Protein 3ERV (pdb70)

Sequence (200 aa):
DEKVILSNVPFIQQLPELDRGCEVTSLAMMLQYAGITVDKMKLANEIKKVDFMNDGVRGNPNEGFVGNIYTFSESGYGVYHGPLFQLAKKYLPNKAVDLTGKSIEELYKSVKAGQPVVIITNATFAPLDEDEFTTWETNNGDVSITYNEHCVVLIGYDQESVYIRDPLKDSLDVKVPREKFEQAWVQMGSQAISYVKRSK

InterPro domains:
  IPR016997 Uncharacterised conserved protein UCP032442 [PIRSF032442] (3-243)
  IPR039563 Peptidase C39 single domain protein [cd02549] (64-244)
  IPR039564 Peptidase C39-like [PF13529] (56-241)

Solvent-accessible surface area: 9242 Å² total; per-residue (Å²): 147,65,121,27,65,23,70,128,3,41,65,34,37,4,81,113,84,0,29,34,0,9,2,1,0,0,0,0,0,0,0,56,75,29,63,43,141,12,72,21,78,96,0,0,103,58,4,125,82,26,91,52,99,93,138,68,59,78,9,9,0,73,78,0,0,0,17,42,2,91,44,134,94,98,62,17,18,0,0,11,47,26,9,1,37,115,10,0,67,118,31,11,73,89,72,9,40,46,24,39,61,104,56,16,102,64,0,12,126,18,0,129,58,16,13,0,0,2,0,3,0,0,53,78,13,26,53,19,94,138,123,76,38,53,85,7,135,14,89,91,40,101,12,66,0,0,166,41,21,6,0,0,0,0,2,0,21,26,130,76,7,0,26,1,6,2,1,87,89,126,42,108,129,18,125,15,91,60,117,88,1,32,73,0,1,89,65,12,42,16,7,1,2,0,16,60,135,74,72,125

Structure (mmCIF, N/CA/C/O backbone):
data_3ERV
#
_entry.id   3ERV
#
_cell.length_a   117.167
_cell.length_b   117.167
_cell.length_c   36.575
_cell.angle_alpha   90.000
_cell.angle_beta   90.000
_cell.angle_gamma   120.000
#
_symmetry.space_group_name_H-M   'P 61'
#
loop_
_entity.id
_entity.type
_entity.pdbx_description
1 polymer 'putative C39-like peptidase'
2 non-polymer 1,2-ETHANEDIOL
3 water water
#
loop_
_atom_site.group_PDB
_atom_site.id
_atom_site.type_symbol
_atom_site.label_atom_id
_atom_site.label_alt_id
_atom_site.label_comp_id
_atom_site.label_asym_id
_atom_site.label_entity_id
_atom_site.label_seq_id
_atom_site.pdbx_PDB_ins_code
_atom_site.Cartn_x
_atom_site.Cartn_y
_atom_site.Cartn_z
_atom_site.occupancy
_atom_site.B_iso_or_equiv
_atom_site.auth_seq_id
_atom_site.auth_comp_id
_atom_site.auth_asym_id
_atom_site.auth_atom_id
_atom_site.pdbx_PDB_model_num
ATOM 1 N N . ASP A 1 29 ? 61.731 68.249 -17.129 1.00 87.05 51 ASP A N 1
ATOM 2 C CA . ASP A 1 29 ? 61.302 68.175 -15.681 1.00 86.79 51 ASP A CA 1
ATOM 3 C C . ASP A 1 29 ? 61.691 66.846 -15.010 1.00 85.81 51 ASP A C 1
ATOM 4 O O . ASP A 1 29 ? 61.679 65.793 -15.658 1.00 86.51 51 ASP A O 1
ATOM 9 N N . GLU A 1 30 ? 62.002 66.900 -13.711 1.00 84.19 52 GLU A N 1
ATOM 10 C CA . GLU A 1 30 ? 62.556 65.750 -12.967 1.00 82.36 52 GLU A CA 1
ATOM 11 C C . GLU A 1 30 ? 61.614 64.528 -12.820 1.00 81.02 52 GLU A C 1
ATOM 12 O O . GLU A 1 30 ? 60.610 64.566 -12.080 1.00 81.06 52 GLU A O 1
ATOM 14 N N . LYS A 1 31 ? 61.940 63.459 -13.549 1.00 78.22 53 LYS A N 1
ATOM 15 C CA . LYS A 1 31 ? 61.273 62.179 -13.357 1.00 75.65 53 LYS A CA 1
ATOM 16 C C . LYS A 1 31 ? 62.089 61.233 -12.464 1.00 73.54 53 LYS A C 1
ATOM 17 O O . LYS A 1 31 ? 63.202 60.849 -12.819 1.00 73.37 53 LYS A O 1
ATOM 23 N N . VAL A 1 32 ? 61.521 60.843 -11.330 1.00 70.21 54 VAL A N 1
ATOM 24 C CA . VAL A 1 32 ? 62.197 59.905 -10.460 1.00 67.70 54 VAL A CA 1
ATOM 25 C C . VAL A 1 32 ? 61.407 58.605 -10.305 1.00 65.66 54 VAL A C 1
ATOM 26 O O . VAL A 1 32 ? 60.194 58.639 -10.078 1.00 64.34 54 VAL A O 1
ATOM 30 N N . ILE A 1 33 ? 62.097 57.468 -10.453 1.00 62.72 55 ILE A N 1
ATOM 31 C CA . ILE A 1 33 ? 61.476 56.182 -10.161 1.00 60.40 55 ILE A CA 1
ATOM 32 C C . ILE A 1 33 ? 62.443 55.127 -9.599 1.00 58.26 55 ILE A C 1
ATOM 33 O O . ILE A 1 33 ? 63.531 54.915 -10.137 1.00 56.91 55 ILE A O 1
ATOM 38 N N . LEU A 1 34 ? 62.012 54.478 -8.513 1.00 55.33 56 LEU A N 1
ATOM 39 C CA . LEU A 1 34 ? 62.777 53.436 -7.851 1.00 52.95 56 LEU A CA 1
ATOM 40 C C . LEU A 1 34 ? 62.222 52.131 -8.393 1.00 52.75 56 LEU A C 1
ATOM 41 O O . LEU A 1 34 ? 61.452 51.406 -7.723 1.00 51.33 56 LEU A O 1
ATOM 46 N N . SER A 1 35 ? 62.627 51.825 -9.623 1.00 51.53 57 SER A N 1
ATOM 47 C CA . SER A 1 35 ? 61.972 50.788 -10.382 1.00 50.28 57 SER A CA 1
ATOM 48 C C . SER A 1 35 ? 62.389 49.391 -9.915 1.00 48.46 57 SER A C 1
ATOM 49 O O . SER A 1 35 ? 61.796 48.405 -10.325 1.00 47.89 57 SER A O 1
ATOM 52 N N . ASN A 1 36 ? 63.365 49.293 -9.011 1.00 46.70 58 ASN A N 1
ATOM 53 C CA . ASN A 1 36 ? 63.751 47.959 -8.502 1.00 45.60 58 ASN A CA 1
ATOM 54 C C . ASN A 1 36 ? 63.253 47.598 -7.115 1.00 44.61 58 ASN A C 1
ATOM 55 O O . ASN A 1 36 ? 63.687 46.583 -6.498 1.00 43.92 58 ASN A O 1
ATOM 60 N N . VAL A 1 37 ? 62.329 48.418 -6.634 1.00 43.69 59 VAL A N 1
ATOM 61 C CA . VAL A 1 37 ? 61.546 48.072 -5.452 1.00 43.50 59 VAL A CA 1
ATOM 62 C C . VAL A 1 37 ? 60.857 46.748 -5.819 1.00 43.62 59 VAL A C 1
ATOM 63 O O . VAL A 1 37 ? 60.205 46.651 -6.858 1.00 43.20 59 VAL A O 1
ATOM 67 N N . PRO A 1 38 ? 61.006 45.722 -4.962 1.00 43.66 60 PRO A N 1
ATOM 68 C CA . PRO A 1 38 ? 60.420 44.396 -5.261 1.00 43.30 60 PRO A CA 1
ATOM 69 C C . PRO A 1 38 ? 58.889 44.456 -5.421 1.00 44.25 60 PRO A C 1
ATOM 70 O O . PRO A 1 38 ? 58.245 45.311 -4.865 1.00 43.92 60 PRO A O 1
ATOM 74 N N . PHE A 1 39 ? 58.315 43.547 -6.205 1.00 44.77 61 PHE A N 1
ATOM 75 C CA . PHE A 1 39 ? 56.892 43.573 -6.463 1.00 44.81 61 PHE A CA 1
ATOM 76 C C . PHE A 1 39 ? 56.295 42.345 -5.795 1.00 44.73 61 PHE A C 1
ATOM 77 O O . PHE A 1 39 ? 56.729 41.224 -6.051 1.00 44.89 61 PHE A O 1
ATOM 85 N N . ILE A 1 40 ? 55.300 42.577 -4.933 1.00 45.29 62 ILE A N 1
ATOM 86 C CA . ILE A 1 40 ? 54.499 41.516 -4.284 1.00 45.46 62 ILE A CA 1
ATOM 87 C C . ILE A 1 40 ? 52.979 41.801 -4.406 1.00 46.20 62 ILE A C 1
ATOM 88 O O . ILE A 1 40 ? 52.531 42.961 -4.384 1.00 44.94 62 ILE A O 1
ATOM 93 N N . GLN A 1 41 ? 52.197 40.729 -4.533 1.00 46.45 63 GLN A N 1
ATOM 94 C CA . GLN A 1 41 ? 50.752 40.809 -4.590 1.00 46.53 63 GLN A CA 1
ATOM 95 C C . GLN A 1 41 ? 50.215 40.283 -3.259 1.00 45.98 63 GLN A C 1
ATOM 96 O O . GLN A 1 41 ? 50.758 39.307 -2.762 1.00 44.42 63 GLN A O 1
ATOM 102 N N . GLN A 1 42 ? 49.159 40.904 -2.699 1.00 44.42 64 GLN A N 1
ATOM 103 C CA . GLN A 1 42 ? 48.567 40.378 -1.462 1.00 45.00 64 GLN A CA 1
ATOM 104 C C . GLN A 1 42 ? 47.837 39.035 -1.678 1.00 45.70 64 GLN A C 1
ATOM 105 O O . GLN A 1 42 ? 47.907 38.145 -0.816 1.00 45.63 64 GLN A O 1
ATOM 111 N N . LEU A 1 43 ? 47.150 38.894 -2.821 1.00 45.50 65 LEU A N 1
ATOM 112 C CA . LEU A 1 43 ? 46.392 37.667 -3.113 1.00 46.65 65 LEU A CA 1
ATOM 113 C C . LEU A 1 43 ? 47.321 36.663 -3.694 1.00 45.88 65 LEU A C 1
ATOM 114 O O . LEU A 1 43 ? 48.317 37.037 -4.288 1.00 47.50 65 LEU A O 1
ATOM 119 N N . PRO A 1 44 ? 47.004 35.371 -3.539 1.00 47.18 66 PRO A N 1
ATOM 120 C CA . PRO A 1 44 ? 45.736 34.907 -2.951 1.00 46.13 66 PRO A CA 1
ATOM 121 C C . PRO A 1 44 ? 45.691 34.801 -1.400 1.00 45.90 66 PRO A C 1
ATOM 122 O O . PRO A 1 44 ? 44.604 34.735 -0.836 1.00 45.68 66 PRO A O 1
ATOM 126 N N . GLU A 1 45 ? 46.846 34.753 -0.731 1.00 45.49 67 GLU A N 1
ATOM 127 C CA . GLU A 1 45 ? 46.917 34.499 0.723 1.00 45.09 67 GLU A CA 1
ATOM 128 C C . GLU A 1 45 ? 46.256 35.524 1.673 1.00 42.75 67 GLU A C 1
ATOM 129 O O . GLU A 1 45 ? 45.741 35.160 2.715 1.00 43.43 67 GLU A O 1
ATOM 135 N N . LEU A 1 46 ? 46.247 36.791 1.305 1.00 42.15 68 LEU A N 1
ATOM 136 C CA . LEU A 1 46 ? 45.831 37.859 2.234 1.00 40.51 68 LEU A CA 1
ATOM 137 C C . LEU A 1 46 ? 44.756 38.707 1.610 1.00 41.09 68 LEU A C 1
ATOM 138 O O . LEU A 1 46 ? 45.087 39.667 0.917 1.00 40.27 68 LEU A O 1
ATOM 143 N N . ASP A 1 47 ? 43.488 38.362 1.849 1.00 40.93 69 ASP A N 1
ATOM 144 C CA . ASP A 1 47 ? 42.370 39.128 1.253 1.00 42.60 69 ASP A CA 1
ATOM 145 C C . ASP A 1 47 ? 42.452 40.573 1.685 1.00 42.75 69 ASP A C 1
ATOM 146 O O . ASP A 1 47 ? 42.182 41.481 0.879 1.00 42.86 69 ASP A O 1
ATOM 151 N N . ARG A 1 48 ? 42.884 40.798 2.935 1.00 41.55 70 ARG A N 1
ATOM 152 C CA . ARG A 1 48 ? 43.044 42.163 3.388 1.00 40.13 70 ARG A CA 1
ATOM 153 C C . ARG A 1 48 ? 44.492 42.503 3.714 1.00 40.55 70 ARG A C 1
ATOM 154 O O . ARG A 1 48 ? 44.772 43.137 4.737 1.00 39.44 70 ARG A O 1
ATOM 162 N N . GLY A 1 49 ? 45.408 42.097 2.847 1.00 40.37 71 GLY A N 1
ATOM 163 C CA . GLY A 1 49 ? 46.812 42.324 3.122 1.00 41.13 71 GLY A CA 1
ATOM 164 C C . GLY A 1 49 ? 47.523 43.495 2.454 1.00 41.79 71 GLY A C 1
ATOM 165 O O . GLY A 1 49 ? 48.742 43.476 2.377 1.00 42.40 71 GLY A O 1
ATOM 166 N N . CYS A 1 50 ? 46.806 44.512 1.977 1.00 41.15 72 CYS A N 1
ATOM 167 C CA . CYS A 1 50 ? 47.468 45.623 1.262 1.00 41.65 72 CYS A CA 1
ATOM 168 C C . CYS A 1 50 ? 48.504 46.370 2.133 1.00 41.04 72 CYS A C 1
ATOM 169 O O . CYS A 1 50 ? 49.586 46.666 1.672 1.00 39.17 72 CYS A O 1
ATOM 172 N N . GLU A 1 51 ? 48.173 46.697 3.383 1.00 40.08 73 GLU A N 1
ATOM 173 C CA . GLU A 1 51 ? 49.195 47.348 4.235 1.00 39.54 73 GLU A CA 1
ATOM 174 C C . GLU A 1 51 ? 50.443 46.512 4.545 1.00 40.00 73 GLU A C 1
ATOM 175 O O . GLU A 1 51 ? 51.604 46.997 4.422 1.00 39.38 73 GLU A O 1
ATOM 181 N N . VAL A 1 52 ? 50.242 45.269 4.966 1.00 40.05 74 VAL A N 1
ATOM 182 C CA . VAL A 1 52 ? 51.411 44.452 5.293 1.00 40.99 74 VAL A CA 1
ATOM 183 C C . VAL A 1 52 ? 52.201 44.072 4.026 1.00 41.52 74 VAL A C 1
ATOM 184 O O . VAL A 1 52 ? 53.418 43.842 4.083 1.00 41.28 74 VAL A O 1
ATOM 188 N N . THR A 1 53 ? 51.509 43.969 2.899 1.00 41.24 75 THR A N 1
ATOM 189 C CA . THR A 1 53 ? 52.187 43.598 1.650 1.00 40.70 75 THR A CA 1
ATOM 190 C C . THR A 1 53 ? 53.052 44.749 1.125 1.00 41.09 75 THR A C 1
ATOM 191 O O . THR A 1 53 ? 54.173 44.494 0.667 1.00 42.09 75 THR A O 1
ATOM 195 N N . SER A 1 54 ? 52.532 46.000 1.179 1.00 41.23 76 SER A N 1
ATOM 196 C CA . SER A 1 54 ? 53.312 47.217 0.868 1.00 41.27 76 SER A CA 1
ATOM 197 C C . SER A 1 54 ? 54.514 47.398 1.819 1.00 40.38 76 SER A C 1
ATOM 198 O O . SER A 1 54 ? 55.640 47.763 1.413 1.00 40.18 76 SER A O 1
ATOM 201 N N . LEU A 1 55 ? 54.246 47.160 3.094 1.00 38.67 77 LEU A N 1
ATOM 202 C CA . LEU A 1 55 ? 55.281 47.172 4.070 1.00 39.15 77 LEU A CA 1
ATOM 203 C C . LEU A 1 55 ? 56.345 46.114 3.743 1.00 38.89 77 LEU A C 1
ATOM 204 O O . LEU A 1 55 ? 57.518 46.417 3.840 1.00 40.52 77 LEU A O 1
ATOM 209 N N . ALA A 1 56 ? 55.942 44.907 3.336 1.00 37.97 78 ALA A N 1
ATOM 210 C CA . ALA A 1 56 ? 56.908 43.889 2.952 1.00 38.27 78 ALA A CA 1
ATOM 211 C C . ALA A 1 56 ? 57.860 44.315 1.807 1.00 39.50 78 ALA A C 1
ATOM 212 O O . ALA A 1 56 ? 59.092 44.227 1.925 1.00 39.56 78 ALA A O 1
ATOM 214 N N . MET A 1 57 ? 57.295 44.868 0.749 1.00 40.19 79 MET A N 1
ATOM 215 C CA . MET A 1 57 ? 58.085 45.439 -0.360 1.00 41.12 79 MET A CA 1
ATOM 216 C C . MET A 1 57 ? 59.089 46.498 0.124 1.00 41.43 79 MET A C 1
ATOM 217 O O . MET A 1 57 ? 60.261 46.510 -0.314 1.00 42.09 79 MET A O 1
ATOM 222 N N . MET A 1 58 ? 58.639 47.397 1.000 1.00 41.78 80 MET A N 1
ATOM 223 C CA . MET A 1 58 ? 59.499 48.454 1.552 1.00 41.19 80 MET A CA 1
ATOM 224 C C . MET A 1 58 ? 60.637 47.861 2.352 1.00 41.74 80 MET A C 1
ATOM 225 O O . MET A 1 58 ? 61.822 48.219 2.140 1.00 43.11 80 MET A O 1
ATOM 230 N N . LEU A 1 59 ? 60.289 46.959 3.279 1.00 41.40 81 LEU A N 1
ATOM 231 C CA . LEU A 1 59 ? 61.303 46.283 4.122 1.00 40.39 81 LEU A CA 1
ATOM 232 C C . LEU A 1 59 ? 62.352 45.482 3.314 1.00 40.45 81 LEU A C 1
ATOM 233 O O . LEU A 1 59 ? 63.553 45.565 3.600 1.00 40.83 81 LEU A O 1
ATOM 238 N N . GLN A 1 60 ? 61.895 44.679 2.349 1.00 40.07 82 GLN A N 1
ATOM 239 C CA . GLN A 1 60 ? 62.788 43.998 1.400 1.00 41.82 82 GLN A CA 1
ATOM 240 C C . GLN A 1 60 ? 63.766 44.940 0.707 1.00 42.61 82 GLN A C 1
ATOM 241 O O . GLN A 1 60 ? 64.981 44.674 0.681 1.00 44.09 82 GLN A O 1
ATOM 247 N N . TYR A 1 61 ? 63.253 46.022 0.118 1.00 42.52 83 TYR A N 1
ATOM 248 C CA . TYR A 1 61 ? 64.138 46.994 -0.544 1.00 43.03 83 TYR A CA 1
ATOM 249 C C . TYR A 1 61 ? 65.126 47.615 0.443 1.00 43.62 83 TYR A C 1
ATOM 250 O O . TYR A 1 61 ? 66.249 47.919 0.086 1.00 44.05 83 TYR A O 1
ATOM 259 N N . ALA A 1 62 ? 64.692 47.815 1.676 1.00 44.23 84 ALA A N 1
ATOM 260 C CA . ALA A 1 62 ? 65.599 48.304 2.717 1.00 44.09 84 ALA A CA 1
ATOM 261 C C . ALA A 1 62 ? 66.648 47.257 3.158 1.00 45.18 84 ALA A C 1
ATOM 262 O O . ALA A 1 62 ? 67.518 47.575 3.956 1.00 45.98 84 ALA A O 1
ATOM 264 N N . GLY A 1 63 ? 66.573 46.016 2.654 1.00 44.31 85 GLY A N 1
ATOM 265 C CA . GLY A 1 63 ? 67.567 45.033 3.013 1.00 43.50 85 GLY A CA 1
ATOM 266 C C . GLY A 1 63 ? 67.114 43.958 3.997 1.00 43.96 85 GLY A C 1
ATOM 267 O O . GLY A 1 63 ? 67.903 43.101 4.389 1.00 42.34 85 GLY A O 1
ATOM 268 N N . ILE A 1 64 ? 65.839 43.976 4.396 1.00 44.07 86 ILE A N 1
ATOM 269 C CA . ILE A 1 64 ? 65.358 42.997 5.380 1.00 43.50 86 ILE A CA 1
ATOM 270 C C . ILE A 1 64 ? 64.802 41.753 4.674 1.00 43.93 86 ILE A C 1
ATOM 271 O O . ILE A 1 64 ? 64.024 41.890 3.710 1.00 43.45 86 ILE A O 1
ATO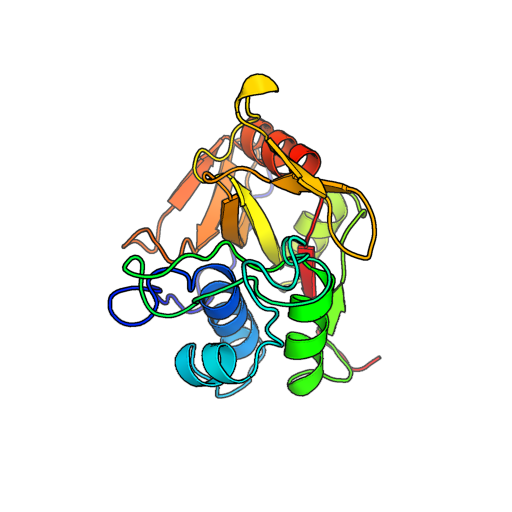M 276 N N . THR A 1 65 ? 65.180 40.560 5.144 1.00 42.78 87 THR A N 1
ATOM 277 C CA . THR A 1 65 ? 64.525 39.335 4.692 1.00 43.59 87 THR A CA 1
ATOM 278 C C . THR A 1 65 ? 63.172 39.200 5.431 1.00 44.27 87 THR A C 1
ATOM 279 O O . THR A 1 65 ? 63.128 39.005 6.638 1.00 44.32 87 THR A O 1
ATOM 283 N N . VAL A 1 66 ? 62.069 39.315 4.720 1.00 44.89 88 VAL A N 1
ATOM 284 C CA . VAL A 1 66 ? 60.786 39.184 5.379 1.00 45.44 88 VAL A CA 1
ATOM 285 C C . VAL A 1 66 ? 59.723 38.963 4.304 1.00 46.34 88 VAL A C 1
ATOM 286 O O . VAL A 1 66 ? 59.928 39.334 3.152 1.00 46.85 88 VAL A O 1
ATOM 290 N N . ASP A 1 67 ? 58.638 38.294 4.639 1.00 46.54 89 ASP A N 1
ATOM 291 C CA . ASP A 1 67 ? 57.570 38.158 3.665 1.00 48.22 89 ASP A CA 1
ATOM 292 C C . ASP A 1 67 ? 56.255 38.656 4.263 1.00 47.41 89 ASP A C 1
ATOM 293 O O . ASP A 1 67 ? 56.153 38.859 5.473 1.00 47.11 89 ASP A O 1
ATOM 298 N N . LYS A 1 68 ? 55.264 38.845 3.400 1.00 46.98 90 LYS A N 1
ATOM 299 C CA . LYS A 1 68 ? 53.972 39.350 3.794 1.00 45.99 90 LYS A CA 1
ATOM 300 C C . LYS A 1 68 ? 53.240 38.483 4.841 1.00 44.68 90 LYS A C 1
ATOM 301 O O . LYS A 1 68 ? 52.453 39.023 5.609 1.00 45.28 90 LYS A O 1
ATOM 307 N N . MET A 1 69 ? 53.464 37.163 4.854 1.00 43.20 91 MET A N 1
ATOM 308 C CA . MET A 1 69 ? 52.790 36.281 5.809 1.00 41.95 91 MET A CA 1
ATOM 309 C C . MET A 1 69 ? 53.309 36.488 7.234 1.00 41.94 91 MET A C 1
ATOM 310 O O . MET A 1 69 ? 52.556 36.435 8.223 1.00 41.33 91 MET A O 1
ATOM 315 N N . LYS A 1 70 ? 54.610 36.704 7.366 1.00 40.73 92 LYS A N 1
ATOM 316 C CA . LYS A 1 70 ? 55.154 36.965 8.696 1.00 41.32 92 LYS A CA 1
ATOM 317 C C . LYS A 1 70 ? 54.624 38.305 9.209 1.00 39.44 92 LYS A C 1
ATOM 318 O O . LYS A 1 70 ? 54.249 38.451 10.360 1.00 38.43 92 LYS A O 1
ATOM 324 N N . LEU A 1 71 ? 54.563 39.294 8.330 1.00 39.42 93 LEU A N 1
ATOM 325 C CA . LEU A 1 71 ? 54.091 40.614 8.731 1.00 39.69 93 LEU A CA 1
ATOM 326 C C . LEU A 1 71 ? 52.594 40.575 9.080 1.00 39.77 93 LEU A C 1
ATOM 327 O O . LEU A 1 71 ? 52.121 41.303 10.001 1.00 38.17 93 LEU A O 1
ATOM 332 N N . ALA A 1 72 ? 51.861 39.751 8.326 1.00 38.81 94 ALA A N 1
ATOM 333 C CA . ALA A 1 72 ? 50.435 39.580 8.586 1.00 38.30 94 ALA A CA 1
ATOM 334 C C . ALA A 1 72 ? 50.182 38.952 9.966 1.00 39.05 94 ALA A C 1
ATOM 335 O O . ALA A 1 72 ? 49.179 39.261 10.620 1.00 40.42 94 ALA A O 1
ATOM 337 N N . ASN A 1 73 ? 51.064 38.062 10.413 1.00 38.93 95 ASN A N 1
ATOM 338 C CA . ASN A 1 73 ? 50.878 37.510 11.721 1.00 39.07 95 ASN A CA 1
ATOM 339 C C . ASN A 1 73 ? 51.319 38.493 12.804 1.00 39.78 95 ASN A C 1
ATOM 340 O O . ASN A 1 73 ? 50.762 38.508 13.896 1.00 39.77 95 ASN A O 1
ATOM 345 N N . GLU A 1 74 ? 52.328 39.307 12.501 1.00 39.44 96 GLU A N 1
ATOM 346 C CA . GLU A 1 74 ? 52.945 40.185 13.502 1.00 40.59 96 GLU A CA 1
ATOM 347 C C . GLU A 1 74 ? 52.260 41.514 13.753 1.00 40.42 96 GLU A C 1
ATOM 348 O O . GLU A 1 74 ? 52.434 42.099 14.805 1.00 39.06 96 GLU A O 1
ATOM 354 N N . ILE A 1 75 ? 51.514 42.007 12.770 1.00 40.01 97 ILE A N 1
ATOM 355 C CA . ILE A 1 75 ? 50.817 43.250 12.918 1.00 40.92 97 ILE A CA 1
ATOM 356 C C . ILE A 1 75 ? 49.891 43.155 14.117 1.00 41.52 97 ILE A C 1
ATOM 357 O O . ILE A 1 75 ? 49.240 42.140 14.329 1.00 40.86 97 ILE A O 1
ATOM 362 N N . LYS A 1 76 ? 49.878 44.203 14.933 1.00 42.20 98 LYS A N 1
ATOM 363 C CA . LYS A 1 76 ? 48.981 44.232 16.093 1.00 43.88 98 LYS A CA 1
ATOM 364 C C . LYS A 1 76 ? 47.528 44.192 15.575 1.00 44.35 98 LYS A C 1
ATOM 365 O O . LYS A 1 76 ? 47.186 44.834 14.562 1.00 43.31 98 LYS A O 1
ATOM 371 N N . LYS A 1 77 ? 46.692 43.409 16.229 1.00 44.27 99 LYS A N 1
ATOM 372 C CA . LYS A 1 77 ? 45.305 43.279 15.804 1.00 45.43 99 LYS A CA 1
ATOM 373 C C . LYS A 1 77 ? 44.315 43.735 16.866 1.00 46.09 99 LYS A C 1
ATOM 374 O O . LYS A 1 77 ? 44.581 43.584 18.066 1.00 45.41 99 LYS A O 1
ATOM 380 N N . VAL A 1 78 ? 43.165 44.233 16.414 1.00 45.77 100 VAL A N 1
ATOM 381 C CA . VAL A 1 78 ? 42.021 44.479 17.295 1.00 46.04 100 VAL A CA 1
ATOM 382 C C . VAL A 1 78 ? 40.762 43.819 16.757 1.00 46.19 100 VAL A C 1
ATOM 383 O O . VAL A 1 78 ? 40.608 43.613 15.563 1.00 46.12 100 VAL A O 1
ATOM 387 N N . ASP A 1 79 ? 39.856 43.450 17.644 1.00 47.30 101 ASP A N 1
ATOM 388 C CA . ASP A 1 79 ? 38.612 42.852 17.201 1.00 48.27 101 ASP A CA 1
ATOM 389 C C . ASP A 1 79 ? 37.817 43.825 16.334 1.00 47.00 101 ASP A C 1
ATOM 390 O O . ASP A 1 79 ? 37.842 45.025 16.590 1.00 47.03 101 ASP A O 1
ATOM 395 N N . PHE A 1 80 ? 37.130 43.290 15.321 1.00 47.30 102 PHE A N 1
ATOM 396 C CA . PHE A 1 80 ? 36.215 44.080 14.480 1.00 48.75 102 PHE A CA 1
ATOM 397 C C . PHE A 1 80 ? 35.107 44.789 15.318 1.00 49.05 102 PHE A C 1
ATOM 398 O O . PHE A 1 80 ? 34.838 45.981 15.154 1.00 49.62 102 PHE A O 1
ATOM 406 N N . MET A 1 81 ? 34.509 44.033 16.227 1.00 50.46 103 MET A N 1
ATOM 407 C CA . MET A 1 81 ? 33.474 44.533 17.113 1.00 53.02 103 MET A CA 1
ATOM 408 C C . MET A 1 81 ? 33.575 43.748 18.415 1.00 53.90 103 MET A C 1
ATOM 409 O O . MET A 1 81 ? 33.691 42.520 18.396 1.00 54.90 103 MET A O 1
ATOM 414 N N . ASN A 1 82 ? 33.537 44.444 19.538 1.00 55.38 104 ASN A N 1
ATOM 415 C CA . ASN A 1 82 ? 33.578 43.797 20.843 1.00 57.63 104 ASN A CA 1
ATOM 416 C C . ASN A 1 82 ? 32.825 44.630 21.882 1.00 57.93 104 ASN A C 1
ATOM 417 O O . ASN A 1 82 ? 33.123 45.813 22.044 1.00 57.17 104 ASN A O 1
ATOM 422 N N . ASP A 1 83 ? 31.838 44.029 22.567 1.00 59.62 105 ASP A N 1
ATOM 423 C CA . ASP A 1 83 ? 31.102 44.768 23.624 1.00 60.11 105 ASP A CA 1
ATOM 424 C C . ASP A 1 83 ? 30.383 45.976 22.993 1.00 58.71 105 ASP A C 1
ATOM 425 O O . ASP A 1 83 ? 30.300 47.041 23.590 1.00 59.29 105 ASP A O 1
ATOM 430 N N . GLY A 1 84 ? 29.924 45.820 21.756 1.00 58.03 106 GLY A N 1
ATOM 431 C CA . GLY A 1 84 ? 29.259 46.878 21.033 1.00 56.94 106 GLY A CA 1
ATOM 432 C C . GLY A 1 84 ? 30.151 47.978 20.503 1.00 57.86 106 GLY A C 1
ATOM 433 O O . GLY A 1 84 ? 29.671 48.909 19.840 1.00 57.65 106 GLY A O 1
ATOM 434 N N . VAL A 1 85 ? 31.448 47.894 20.773 1.00 56.92 107 VAL A N 1
ATOM 435 C CA . VAL A 1 85 ? 32.388 48.898 20.253 1.00 57.10 107 VAL A CA 1
ATOM 436 C C . VAL A 1 85 ? 33.205 48.367 19.020 1.00 56.57 107 VAL A C 1
ATOM 437 O O . VAL A 1 85 ? 33.729 47.258 19.065 1.00 54.74 107 VAL A O 1
ATOM 441 N N . ARG A 1 86 ? 33.275 49.150 17.935 1.00 56.11 108 ARG A N 1
ATOM 442 C CA . ARG A 1 86 ? 34.157 48.853 16.799 1.00 55.67 108 ARG A CA 1
ATOM 443 C C . ARG A 1 86 ? 35.649 49.082 17.070 1.00 54.12 108 ARG A C 1
ATOM 444 O O . ARG A 1 86 ? 36.038 50.011 17.809 1.00 52.85 108 ARG A O 1
ATOM 452 N N . GLY A 1 87 ? 36.483 48.249 16.425 1.00 52.76 109 GLY A N 1
ATOM 453 C CA . GLY A 1 87 ? 37.939 48.374 16.535 1.00 49.89 109 GLY A CA 1
ATOM 454 C C . GLY A 1 87 ? 38.429 49.621 15.848 1.00 49.34 109 GLY A C 1
ATOM 455 O O . GLY A 1 87 ? 37.847 50.070 14.841 1.00 47.89 109 GLY A O 1
ATOM 456 N N . ASN A 1 88 ? 39.512 50.171 16.389 1.00 48.47 110 ASN A N 1
ATOM 457 C CA . ASN A 1 88 ? 40.162 51.360 15.860 1.00 49.26 110 ASN A CA 1
ATOM 458 C C . ASN A 1 88 ? 41.391 50.989 15.040 1.00 48.28 110 ASN A C 1
ATO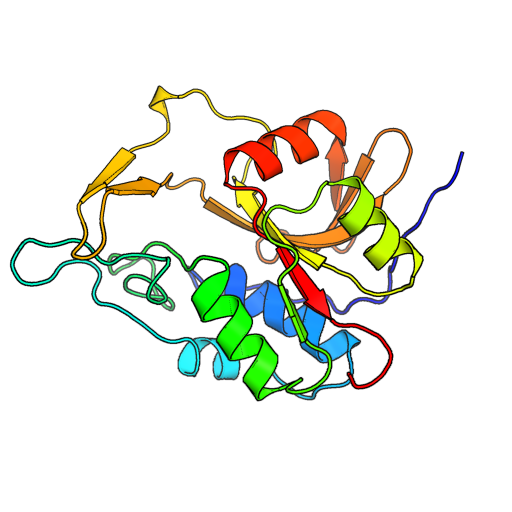M 459 O O . ASN A 1 88 ? 42.307 50.323 15.555 1.00 48.48 110 ASN A O 1
ATOM 464 N N . PRO A 1 89 ? 41.429 51.408 13.758 1.00 47.70 111 PRO A N 1
ATOM 465 C CA . PRO A 1 89 ? 42.623 51.024 12.948 1.00 46.39 111 PRO A CA 1
ATOM 466 C C . PRO A 1 89 ? 43.893 51.764 13.367 1.00 47.28 111 PRO A C 1
ATOM 467 O O . PRO A 1 89 ? 45.008 51.406 12.911 1.00 46.83 111 PRO A O 1
ATOM 471 N N . ASN A 1 90 ? 43.724 52.797 14.207 1.00 46.79 112 ASN A N 1
ATOM 472 C CA . ASN A 1 90 ? 44.844 53.424 14.865 1.00 47.70 112 ASN A CA 1
ATOM 473 C C . ASN A 1 90 ? 45.379 52.590 16.021 1.00 48.31 112 ASN A C 1
ATOM 474 O O . ASN A 1 90 ? 46.500 52.817 16.489 1.00 49.38 112 ASN A O 1
ATOM 479 N N . GLU A 1 91 ? 44.610 51.607 16.476 1.00 47.98 113 GLU A N 1
ATOM 480 C CA . GLU A 1 91 ? 45.102 50.737 17.550 1.00 48.78 113 GLU A CA 1
ATOM 481 C C . GLU A 1 91 ? 45.723 49.416 17.021 1.00 47.70 113 GLU A C 1
ATOM 482 O O . GLU A 1 91 ? 46.750 48.956 17.507 1.00 47.42 113 GLU A O 1
ATOM 488 N N . GLY A 1 92 ? 45.117 48.851 15.997 1.00 46.11 114 GLY A N 1
ATOM 489 C CA . GLY A 1 92 ? 45.673 47.659 15.375 1.00 45.28 114 GLY A CA 1
ATOM 490 C C . GLY A 1 92 ? 44.948 47.388 14.073 1.00 45.20 114 GLY A C 1
ATOM 491 O O . GLY A 1 92 ? 43.994 48.122 13.709 1.00 43.92 114 GLY A O 1
ATOM 492 N N . PHE A 1 93 ? 45.357 46.313 13.386 1.00 43.78 115 PHE A N 1
ATOM 493 C CA . PHE A 1 93 ? 44.585 45.856 12.250 1.00 42.57 115 PHE A CA 1
ATOM 494 C C . PHE A 1 93 ? 43.198 45.438 12.717 1.00 42.88 115 PHE A C 1
ATOM 495 O O . PHE A 1 93 ? 43.060 44.621 13.628 1.00 42.72 115 PHE A O 1
ATOM 503 N N . VAL A 1 94 ? 42.156 45.955 12.068 1.00 42.42 116 VAL A N 1
ATOM 504 C CA . VAL A 1 94 ? 40.771 45.704 12.552 1.00 41.69 116 VAL A CA 1
ATOM 505 C C . VAL A 1 94 ? 40.142 44.481 11.874 1.00 41.88 116 VAL A C 1
ATOM 506 O O . VAL A 1 94 ? 39.835 44.506 10.652 1.00 40.68 116 VAL A O 1
ATOM 510 N N . GLY A 1 95 ? 39.945 43.419 12.652 1.00 38.82 117 GLY A N 1
ATOM 511 C CA . GLY A 1 95 ? 39.324 42.262 12.125 1.00 39.98 117 GLY A CA 1
ATOM 512 C C . GLY A 1 95 ? 40.271 41.338 11.373 1.00 40.00 117 GLY A C 1
ATOM 513 O O . GLY A 1 95 ? 41.448 41.179 11.771 1.00 40.96 117 GLY A O 1
ATOM 514 N N . ASN A 1 96 ? 39.765 40.746 10.296 1.00 40.07 118 ASN A N 1
ATOM 515 C CA . ASN A 1 96 ? 40.385 39.585 9.665 1.00 40.73 118 ASN A CA 1
ATOM 516 C C . ASN A 1 96 ? 41.254 39.958 8.474 1.00 40.28 118 ASN A C 1
ATOM 517 O O . ASN A 1 96 ? 40.768 40.449 7.457 1.00 39.10 118 ASN A O 1
ATOM 522 N N . ILE A 1 97 ? 42.571 39.825 8.649 1.00 40.05 119 ILE A N 1
ATOM 523 C CA . ILE A 1 97 ? 43.521 40.119 7.589 1.00 39.45 119 ILE A CA 1
ATOM 524 C C . ILE A 1 97 ? 43.521 39.055 6.447 1.00 39.47 119 ILE A C 1
ATOM 525 O O . ILE A 1 97 ? 43.886 39.358 5.316 1.00 39.17 119 ILE A O 1
ATOM 530 N N . TYR A 1 98 ? 43.068 37.840 6.750 1.00 40.84 120 TYR A N 1
ATOM 531 C CA . TYR A 1 98 ? 43.235 36.688 5.878 1.00 42.76 120 TYR A CA 1
ATOM 532 C C . TYR A 1 98 ? 42.073 36.487 4.898 1.00 43.81 120 TYR A C 1
ATOM 533 O O . TYR A 1 98 ? 42.289 36.210 3.697 1.00 44.05 120 TYR A O 1
ATOM 542 N N . THR A 1 99 ? 40.848 36.574 5.411 1.00 44.59 121 THR A N 1
ATOM 543 C CA . THR A 1 99 ? 39.688 36.190 4.576 1.00 46.55 121 THR A CA 1
ATOM 544 C C . THR A 1 99 ? 38.502 37.179 4.559 1.00 47.27 121 THR A C 1
ATOM 545 O O . THR A 1 99 ? 38.018 37.585 5.610 1.00 47.10 121 THR A O 1
ATOM 549 N N . PHE A 1 100 ? 38.020 37.497 3.348 1.00 48.66 122 PHE A N 1
ATOM 550 C CA . PHE A 1 100 ? 36.810 38.314 3.129 1.00 48.49 122 PHE A CA 1
ATOM 551 C C . PHE A 1 100 ? 35.605 37.613 3.771 1.00 49.14 122 PHE A C 1
ATOM 552 O O . PHE A 1 100 ? 34.587 38.218 4.085 1.00 49.82 122 PHE A O 1
ATOM 560 N N . SER A 1 101 ? 35.697 36.324 3.991 1.00 49.24 123 SER A N 1
ATOM 561 C CA . SER A 1 101 ? 34.551 35.638 4.583 1.00 48.95 123 SER A CA 1
ATOM 562 C C . SER A 1 101 ? 34.319 36.033 6.031 1.00 48.90 123 SER A C 1
ATOM 563 O O . SER A 1 101 ? 33.336 35.609 6.620 1.00 50.09 123 SER A O 1
ATOM 566 N N . GLU A 1 102 ? 35.210 36.829 6.628 1.00 47.95 124 GLU A N 1
ATOM 567 C CA . GLU A 1 102 ? 34.973 37.366 7.980 1.00 47.20 124 GLU A CA 1
ATOM 568 C C . GLU A 1 102 ? 35.097 38.852 7.869 1.00 46.97 124 GLU A C 1
ATOM 569 O O . GLU A 1 102 ? 35.713 39.322 6.924 1.00 46.22 124 GLU A O 1
ATOM 575 N N . SER A 1 103 ? 34.498 39.589 8.806 1.00 46.66 125 SER A N 1
ATOM 576 C CA . SER A 1 103 ? 34.620 41.059 8.824 1.00 47.35 125 SER A CA 1
ATOM 577 C C . SER A 1 103 ? 36.042 41.532 9.041 1.00 45.76 125 SER A C 1
ATOM 578 O O . SER A 1 103 ? 36.766 40.939 9.832 1.00 45.36 125 SER A O 1
ATOM 581 N N . GLY A 1 104 ? 36.400 42.655 8.411 1.00 45.23 126 GLY A N 1
ATOM 582 C CA . GLY A 1 104 ? 37.694 43.287 8.651 1.00 44.51 126 GLY A CA 1
ATOM 583 C C . GLY A 1 104 ? 37.797 44.592 7.912 1.00 45.46 126 GLY A C 1
ATOM 584 O O . GLY A 1 104 ? 36.973 44.907 7.028 1.00 45.18 126 GLY A O 1
ATOM 585 N N . TYR A 1 105 ? 38.795 45.392 8.253 1.00 44.35 127 TYR A N 1
ATOM 586 C CA . TYR A 1 105 ? 38.959 46.641 7.581 1.00 43.49 127 TYR A CA 1
ATOM 587 C C . TYR A 1 105 ? 40.423 46.832 7.099 1.00 44.01 127 TYR A C 1
ATOM 588 O O . TYR A 1 105 ? 40.745 46.551 5.937 1.00 42.89 127 TYR A O 1
ATOM 597 N N . GLY A 1 106 ? 41.318 47.241 8.008 1.00 43.41 128 GLY A N 1
ATOM 598 C CA . GLY A 1 106 ? 42.710 47.553 7.625 1.00 43.46 128 GLY A CA 1
ATOM 599 C C . GLY A 1 106 ? 43.373 48.097 8.869 1.00 43.46 128 GLY A C 1
ATOM 600 O O . GLY A 1 106 ? 42.855 47.930 9.988 1.00 43.64 128 GLY A O 1
ATOM 601 N N . VAL A 1 107 ? 44.495 48.773 8.684 1.00 43.66 129 VAL A N 1
ATOM 602 C CA . VAL A 1 107 ? 45.280 49.254 9.806 1.00 44.01 129 VAL A CA 1
ATOM 603 C C . VAL A 1 107 ? 45.866 50.581 9.358 1.00 44.75 129 VAL A C 1
ATOM 604 O O . VAL A 1 107 ? 46.165 50.765 8.178 1.00 46.91 129 VAL A O 1
ATOM 608 N N . TYR A 1 108 ? 46.005 51.522 10.282 1.00 45.01 130 TYR A N 1
ATOM 609 C CA . TYR A 1 108 ? 46.493 52.842 9.927 1.00 45.14 130 TYR A CA 1
ATOM 610 C C . TYR A 1 108 ? 47.987 52.972 10.271 1.00 45.52 130 TYR A C 1
ATOM 611 O O . TYR A 1 108 ? 48.644 52.007 10.638 1.00 44.38 130 TYR A O 1
ATOM 620 N N . HIS A 1 109 ? 48.524 54.177 10.145 1.00 45.93 131 HIS A N 1
ATOM 621 C CA . HIS A 1 109 ? 49.944 54.375 10.205 1.00 45.97 131 HIS A CA 1
ATOM 622 C C . HIS A 1 109 ? 50.607 54.007 11.566 1.00 46.14 131 HIS A C 1
ATOM 623 O O . HIS A 1 109 ? 51.734 53.533 11.588 1.00 45.55 131 HIS A O 1
ATOM 630 N N . GLY A 1 110 ? 49.933 54.219 12.695 1.00 46.38 132 GLY A N 1
ATOM 631 C CA . GLY A 1 110 ? 50.608 53.980 14.000 1.00 46.00 132 GLY A CA 1
ATOM 632 C C . GLY A 1 110 ? 51.128 52.546 14.175 1.00 45.99 132 GLY A C 1
ATOM 633 O O . GLY A 1 110 ? 52.353 52.282 14.313 1.00 46.65 132 GLY A O 1
ATOM 634 N N . PRO A 1 111 ? 50.206 51.590 14.189 1.00 45.23 133 PRO A N 1
ATOM 635 C CA . PRO A 1 111 ? 50.508 50.160 14.350 1.00 44.76 133 PRO A CA 1
ATOM 636 C C . PRO A 1 111 ? 51.385 49.707 13.184 1.00 45.63 133 PRO A C 1
ATOM 637 O O . PRO A 1 111 ? 52.298 48.906 13.338 1.00 43.55 133 PRO A O 1
ATOM 641 N N . LEU A 1 112 ? 51.112 50.241 12.002 1.00 45.81 134 LEU A N 1
ATOM 642 C CA . LEU A 1 112 ? 51.909 49.845 10.879 1.00 46.86 134 LEU A CA 1
ATOM 643 C C . LEU A 1 112 ? 53.371 50.299 11.080 1.00 46.51 134 LEU A C 1
ATOM 644 O O . LEU A 1 112 ? 54.300 49.549 10.758 1.00 46.20 134 LEU A O 1
ATOM 649 N N . PHE A 1 113 ? 53.558 51.522 11.592 1.00 46.31 135 PHE A N 1
ATOM 650 C CA . PHE A 1 113 ? 54.884 52.030 11.964 1.00 46.29 135 PHE A CA 1
ATOM 651 C C . PHE A 1 113 ? 55.578 51.182 13.053 1.00 45.75 135 PHE A C 1
ATOM 652 O O . PHE A 1 113 ? 56.776 50.887 12.970 1.00 45.97 135 PHE A O 1
ATOM 660 N N . GLN A 1 114 ? 54.835 50.774 14.064 1.00 45.54 136 GLN A N 1
ATOM 661 C CA . GLN A 1 114 ? 55.425 49.931 15.078 1.00 46.47 136 GLN A CA 1
ATOM 662 C C . GLN A 1 114 ? 55.973 48.646 14.466 1.00 45.37 136 GLN A C 1
ATOM 663 O O . GLN A 1 114 ? 57.017 48.154 14.889 1.00 45.49 136 GLN A O 1
ATOM 669 N N . LEU A 1 115 ? 55.274 48.103 13.468 1.00 44.14 137 LEU A N 1
ATOM 670 C CA . LEU A 1 115 ? 55.728 46.861 12.884 1.00 44.09 137 LEU A CA 1
ATOM 671 C C . LEU A 1 115 ? 57.013 47.152 12.119 1.00 43.99 137 LEU A C 1
ATOM 672 O O . LEU A 1 115 ? 57.936 46.340 12.142 1.00 44.29 137 LEU A O 1
ATOM 677 N N . ALA A 1 116 ? 57.052 48.294 11.420 1.00 43.44 138 ALA A N 1
ATOM 678 C CA . ALA A 1 116 ? 58.240 48.641 10.634 1.00 45.57 138 ALA A CA 1
ATOM 679 C C . ALA A 1 116 ? 59.478 48.749 11.547 1.00 46.85 138 ALA A C 1
ATOM 680 O O . ALA A 1 116 ? 60.594 48.343 11.168 1.00 46.70 138 ALA A O 1
ATOM 682 N N . LYS A 1 117 ? 59.265 49.352 12.717 1.00 48.27 139 LYS A N 1
ATOM 683 C CA . LYS A 1 117 ? 60.327 49.516 13.727 1.00 50.17 139 LYS A CA 1
ATOM 684 C C . LYS A 1 117 ? 60.872 48.202 14.287 1.00 49.46 139 LYS A C 1
ATOM 685 O O . LYS A 1 117 ? 62.018 48.148 14.677 1.00 50.71 139 LYS A O 1
ATOM 691 N N . LYS A 1 118 ? 60.053 47.153 14.327 1.00 48.67 140 LYS A N 1
ATOM 692 C CA . LYS A 1 118 ? 60.523 45.857 14.750 1.00 48.17 140 LYS A CA 1
ATOM 693 C C . LYS A 1 118 ? 61.723 45.473 13.872 1.00 48.00 140 LYS A C 1
ATOM 694 O O . LYS A 1 118 ? 62.722 44.906 14.343 1.00 47.29 140 LYS A O 1
ATOM 700 N N . TYR A 1 119 ? 61.622 45.795 12.588 1.00 46.29 141 TYR A N 1
ATOM 701 C CA . TYR A 1 119 ? 62.621 45.349 11.628 1.00 45.88 141 TYR A CA 1
ATOM 702 C C . TYR A 1 119 ? 63.687 46.422 11.330 1.00 45.27 141 TYR A C 1
ATOM 703 O O . TYR A 1 119 ? 64.792 46.087 10.929 1.00 45.71 141 TYR A O 1
ATOM 712 N N . LEU A 1 120 ? 63.330 47.686 11.493 1.00 44.41 142 LEU A N 1
ATOM 713 C CA . LEU A 1 120 ? 64.257 48.803 11.285 1.00 45.56 142 LEU A CA 1
ATOM 714 C C . LEU A 1 120 ? 64.229 49.766 12.509 1.00 46.36 142 LEU A C 1
ATOM 715 O O . LEU A 1 120 ? 63.796 50.934 12.401 1.00 46.06 142 LEU A O 1
ATOM 720 N N . PRO A 1 121 ? 64.651 49.265 13.684 1.00 47.61 143 PRO A N 1
ATOM 721 C CA . PRO A 1 121 ? 64.478 50.068 14.915 1.00 48.70 143 PRO A CA 1
ATOM 722 C C . PRO A 1 121 ? 65.131 51.430 14.840 1.00 49.69 143 PRO A C 1
ATOM 723 O O . PRO A 1 121 ? 64.635 52.394 15.433 1.00 49.74 143 PRO A O 1
ATOM 727 N N . ASN A 1 122 ? 66.195 51.542 14.061 1.00 50.78 144 ASN A N 1
ATOM 728 C CA . ASN A 1 122 ? 66.893 52.817 13.994 1.00 52.48 144 ASN A CA 1
ATOM 729 C C . ASN A 1 122 ? 66.736 53.598 12.692 1.00 52.40 144 ASN A C 1
ATOM 730 O O . ASN A 1 122 ? 67.272 54.706 12.578 1.00 53.26 144 ASN A O 1
ATOM 735 N N . LYS A 1 123 ? 66.005 53.040 11.715 1.00 50.92 145 LYS A N 1
ATOM 736 C CA . LYS A 1 123 ? 65.797 53.724 10.406 1.00 49.57 145 LYS A CA 1
ATOM 737 C C . LYS A 1 123 ? 64.347 54.017 10.025 1.00 47.74 145 LYS A C 1
ATOM 738 O O . LYS A 1 123 ? 64.071 54.886 9.213 1.00 47.33 145 LYS A O 1
ATOM 744 N N . ALA A 1 124 ? 63.412 53.259 10.565 1.00 47.17 146 ALA A N 1
ATOM 745 C CA . ALA A 1 124 ? 62.015 53.438 10.183 1.00 46.49 146 ALA A CA 1
ATOM 746 C C . ALA A 1 124 ? 61.542 54.837 10.650 1.00 47.39 146 ALA A C 1
ATOM 747 O O . ALA A 1 124 ? 61.926 55.310 11.747 1.00 47.00 146 ALA A O 1
ATOM 749 N N . VAL A 1 125 ? 60.766 55.524 9.801 1.00 46.73 147 VAL A N 1
ATOM 750 C CA . VAL A 1 125 ? 60.234 56.847 10.132 1.00 47.68 147 VAL A CA 1
ATOM 751 C C . VAL A 1 125 ? 58.745 56.928 9.747 1.00 48.24 147 VAL A C 1
ATOM 752 O O . VAL A 1 125 ? 58.304 56.337 8.748 1.00 47.00 147 VAL A O 1
ATOM 756 N N . ASP A 1 126 ? 57.970 57.630 10.566 1.00 48.79 148 ASP A N 1
ATOM 757 C CA . ASP A 1 126 ? 56.568 57.874 10.275 1.00 48.88 148 ASP A CA 1
ATOM 758 C C . ASP A 1 126 ? 56.443 59.288 9.707 1.00 50.47 148 ASP A C 1
ATOM 759 O O . ASP A 1 126 ? 56.684 60.288 10.413 1.00 50.85 148 ASP A O 1
ATOM 764 N N . LEU A 1 127 ? 56.106 59.396 8.432 1.00 50.76 149 LEU A N 1
ATOM 765 C CA . LEU A 1 127 ? 56.034 60.703 7.834 1.00 51.71 149 LEU A CA 1
ATOM 766 C C . LEU A 1 127 ? 54.601 61.184 7.824 1.00 51.54 149 LEU A C 1
ATOM 767 O O . LEU A 1 127 ? 54.265 62.062 7.053 1.00 52.01 149 LEU A O 1
ATOM 772 N N . THR A 1 128 ? 53.750 60.619 8.658 1.00 52.10 150 THR A N 1
ATOM 773 C CA . THR A 1 128 ? 52.322 61.008 8.630 1.00 52.96 150 THR A CA 1
ATOM 774 C C . THR A 1 128 ? 52.126 62.489 8.998 1.00 54.17 150 THR A C 1
ATOM 775 O O . THR A 1 128 ? 52.724 62.964 9.945 1.00 54.37 150 THR A O 1
ATOM 779 N N . GLY A 1 129 ? 51.335 63.224 8.224 1.00 55.24 151 GLY A N 1
ATOM 780 C CA . GLY A 1 129 ? 51.136 64.653 8.486 1.00 56.44 151 GLY A CA 1
ATOM 781 C C . GLY A 1 129 ? 52.118 65.592 7.795 1.00 57.96 151 GLY A C 1
ATOM 782 O O . GLY A 1 129 ? 51.907 66.788 7.793 1.00 58.78 151 GLY A O 1
ATOM 783 N N . LYS A 1 130 ? 53.217 65.079 7.247 1.00 58.50 152 LYS A N 1
ATOM 784 C CA . LYS A 1 130 ? 54.182 65.926 6.568 1.00 58.81 152 LYS A CA 1
ATOM 785 C C . LYS A 1 130 ? 53.545 66.207 5.246 1.00 59.12 152 LYS A C 1
ATOM 786 O O . LYS A 1 130 ? 52.485 65.657 4.960 1.00 59.65 152 LYS A O 1
ATOM 792 N N . SER A 1 131 ? 54.194 67.008 4.411 1.00 59.54 153 SER A N 1
ATOM 793 C CA . SER A 1 131 ? 53.615 67.387 3.126 1.00 60.26 153 SER A CA 1
ATOM 794 C C . SER A 1 131 ? 54.003 66.406 2.038 1.00 60.23 153 SER A C 1
ATOM 795 O O . SER A 1 131 ? 55.019 65.747 2.142 1.00 59.58 153 SER A O 1
ATOM 798 N N . ILE A 1 132 ? 53.222 66.350 0.970 1.00 60.87 154 ILE A N 1
ATOM 799 C CA . ILE A 1 132 ? 53.562 65.489 -0.162 1.00 61.81 154 ILE A CA 1
ATOM 800 C C . ILE A 1 132 ? 55.027 65.687 -0.606 1.00 62.28 154 ILE A C 1
ATOM 801 O O . ILE A 1 132 ? 55.706 64.735 -1.027 1.00 62.20 154 ILE A O 1
ATOM 806 N N . GLU A 1 133 ? 55.530 66.910 -0.486 1.00 61.60 155 GLU A N 1
ATOM 807 C CA . GLU A 1 133 ? 56.850 67.207 -1.020 1.00 61.42 155 GLU A CA 1
ATOM 808 C C . GLU A 1 133 ? 57.930 66.461 -0.261 1.00 60.11 155 GLU A C 1
ATOM 809 O O . GLU A 1 133 ? 58.942 66.082 -0.831 1.00 59.31 155 GLU A O 1
ATOM 815 N N . GLU A 1 134 ? 57.728 66.330 1.042 1.00 59.07 156 GLU A N 1
ATOM 816 C CA . GLU A 1 134 ? 58.568 65.509 1.882 1.00 59.81 156 GLU A CA 1
ATOM 817 C C . GLU A 1 134 ? 58.638 64.080 1.330 1.00 58.42 156 GLU A C 1
ATOM 818 O O . GLU A 1 134 ? 59.710 63.462 1.331 1.00 57.59 156 GLU A O 1
ATOM 824 N N . LEU A 1 135 ? 57.490 63.557 0.909 1.00 56.60 157 LEU A N 1
ATOM 825 C CA . LEU A 1 135 ? 57.441 62.181 0.419 1.00 56.15 157 LEU A CA 1
ATOM 826 C C . LEU A 1 135 ? 58.264 62.046 -0.857 1.0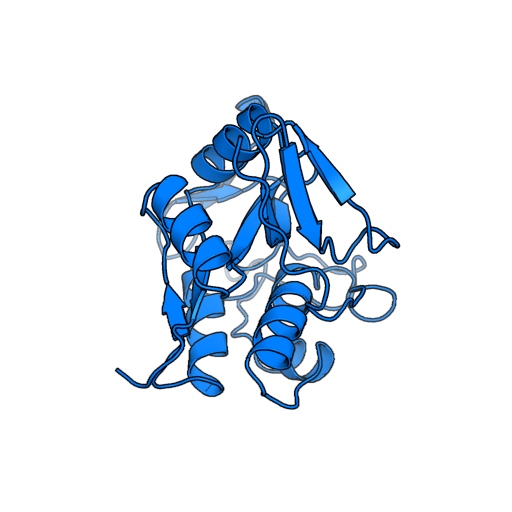0 55.84 157 LEU A C 1
ATOM 827 O O . LEU A 1 135 ? 59.027 61.085 -1.025 1.00 55.52 157 LEU A O 1
ATOM 832 N N . TYR A 1 136 ? 58.130 63.029 -1.736 1.00 55.82 158 TYR A N 1
ATOM 833 C CA . TYR A 1 136 ? 58.898 63.047 -2.977 1.00 55.91 158 TYR A CA 1
ATOM 834 C C . TYR A 1 136 ? 60.411 63.177 -2.704 1.00 54.93 158 TYR A C 1
ATOM 835 O O . TYR A 1 136 ? 61.239 62.590 -3.417 1.00 54.92 158 TYR A O 1
ATOM 844 N N . LYS A 1 137 ? 60.768 63.940 -1.670 1.00 54.31 159 LYS A N 1
ATOM 845 C CA . LYS A 1 137 ? 62.156 64.043 -1.274 1.00 53.90 159 LYS A CA 1
ATOM 846 C C . LYS A 1 137 ? 62.661 62.666 -0.881 1.00 52.72 159 LYS A C 1
ATOM 847 O O . LYS A 1 137 ? 63.770 62.292 -1.261 1.00 53.00 159 LYS A O 1
ATOM 853 N N . SER A 1 138 ? 61.860 61.939 -0.093 1.00 50.60 160 SER A N 1
ATOM 854 C CA . SER A 1 138 ? 62.222 60.575 0.339 1.00 50.24 160 SER A CA 1
ATOM 855 C C . SER A 1 138 ? 62.510 59.708 -0.883 1.00 49.19 160 SER A C 1
ATOM 856 O O . SER A 1 138 ? 63.542 59.052 -0.962 1.00 48.46 160 SER A O 1
ATOM 859 N N . VAL A 1 139 ? 61.584 59.717 -1.833 1.00 49.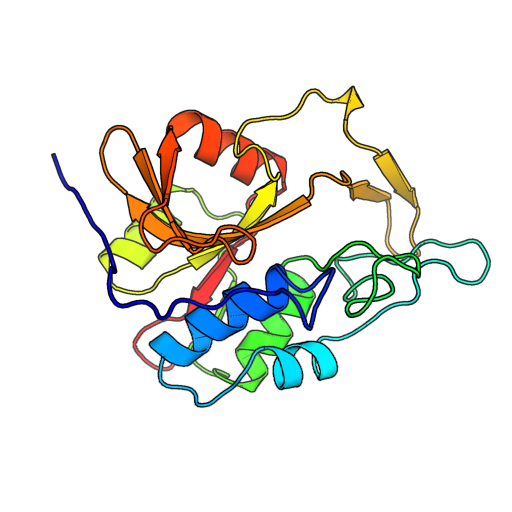48 161 VAL A N 1
ATOM 860 C CA . VAL A 1 139 ? 61.718 58.900 -3.027 1.00 50.19 161 VAL A CA 1
ATOM 861 C C . VAL A 1 139 ? 62.958 59.317 -3.812 1.00 51.92 161 VAL A C 1
ATOM 862 O O . VAL A 1 139 ? 63.755 58.493 -4.282 1.00 51.22 161 VAL A O 1
ATOM 866 N N . LYS A 1 140 ? 63.135 60.621 -3.945 1.00 53.60 162 LYS A N 1
ATOM 867 C CA . LYS A 1 140 ? 64.282 61.110 -4.686 1.00 55.16 162 LYS A CA 1
ATOM 868 C C . LYS A 1 140 ? 65.552 60.703 -3.920 1.00 54.78 162 LYS A C 1
ATOM 869 O O . LYS A 1 140 ? 66.551 60.344 -4.529 1.00 54.59 162 LYS A O 1
ATOM 875 N N . ALA A 1 141 ? 65.513 60.732 -2.587 1.00 54.14 163 ALA A N 1
ATOM 876 C CA . ALA A 1 141 ? 66.696 60.279 -1.840 1.00 53.70 163 ALA A CA 1
ATOM 877 C C . ALA A 1 141 ? 66.881 58.749 -1.921 1.00 52.98 163 ALA A C 1
ATOM 878 O O . ALA A 1 141 ? 67.886 58.207 -1.462 1.00 54.07 163 ALA A O 1
ATOM 880 N N . GLY A 1 142 ? 65.932 58.049 -2.524 1.00 51.88 164 GLY A N 1
ATOM 881 C CA . GLY A 1 142 ? 66.109 56.618 -2.749 1.00 50.49 164 GLY A CA 1
ATOM 882 C C . GLY A 1 142 ? 65.299 55.724 -1.825 1.00 50.32 164 GLY A C 1
ATOM 883 O O . GLY A 1 142 ? 65.458 54.487 -1.831 1.00 50.12 164 GLY A O 1
ATOM 884 N N . GLN A 1 143 ? 64.449 56.331 -1.001 1.00 49.43 165 GLN A N 1
ATOM 885 C CA . GLN A 1 143 ? 63.604 55.562 -0.058 1.00 48.80 165 GLN A CA 1
ATOM 886 C C . GLN A 1 143 ? 62.114 55.648 -0.433 1.00 47.37 165 GLN A C 1
ATOM 887 O O . GLN A 1 143 ? 61.499 56.717 -0.318 1.00 47.72 165 GLN A O 1
ATOM 893 N N . PRO A 1 144 ? 61.540 54.521 -0.864 1.00 46.37 166 PRO A N 1
ATOM 894 C CA . PRO A 1 144 ? 60.106 54.490 -1.220 1.00 45.86 166 PRO A CA 1
ATOM 895 C C . PRO A 1 144 ? 59.231 54.637 0.041 1.00 46.10 166 PRO A C 1
ATOM 896 O O . PRO A 1 144 ? 59.723 54.488 1.185 1.00 45.84 166 PRO A O 1
ATOM 900 N N . VAL A 1 145 ? 57.955 54.940 -0.152 1.00 44.71 167 VAL A N 1
ATOM 901 C CA . VAL A 1 145 ? 57.108 55.327 0.970 1.00 44.62 167 VAL A CA 1
ATOM 902 C C . VAL A 1 145 ? 55.799 54.511 0.928 1.00 44.54 167 VAL A C 1
ATOM 903 O O . VAL A 1 145 ? 55.129 54.479 -0.092 1.00 43.28 167 VAL A O 1
ATOM 907 N N . VAL A 1 146 ? 55.452 53.859 2.031 1.00 44.07 168 VAL A N 1
ATOM 908 C CA . VAL A 1 146 ? 54.194 53.176 2.126 1.00 44.34 168 VAL A CA 1
ATOM 909 C C . VAL A 1 146 ? 53.101 54.209 2.457 1.00 45.76 168 VAL A C 1
ATOM 910 O O . VAL A 1 146 ? 53.248 55.003 3.402 1.00 45.66 168 VAL A O 1
ATOM 914 N N . ILE A 1 147 ? 52.014 54.216 1.681 1.00 46.45 169 ILE A N 1
ATOM 915 C CA . ILE A 1 147 ? 50.979 55.224 1.912 1.00 47.94 169 ILE A CA 1
ATOM 916 C C . ILE A 1 147 ? 49.557 54.658 2.033 1.00 48.82 169 ILE A C 1
ATOM 917 O O . ILE A 1 147 ? 49.182 53.708 1.341 1.00 49.49 169 ILE A O 1
ATOM 922 N N . ILE A 1 148 ? 48.763 55.216 2.927 1.00 49.04 170 ILE A N 1
ATOM 923 C CA . ILE A 1 148 ? 47.365 54.810 2.991 1.00 50.18 170 ILE A CA 1
ATOM 924 C C . ILE A 1 148 ? 46.555 55.802 2.113 1.00 50.80 170 ILE A C 1
ATOM 925 O O . ILE A 1 148 ? 46.741 57.000 2.236 1.00 51.40 170 ILE A O 1
ATOM 930 N N . THR A 1 149 ? 45.684 55.299 1.240 1.00 50.85 171 THR A N 1
ATOM 931 C CA . THR A 1 149 ? 44.874 56.160 0.366 1.00 51.73 171 THR A CA 1
ATOM 932 C C . THR A 1 149 ? 43.567 55.444 0.127 1.00 51.42 171 THR A C 1
ATOM 933 O O . THR A 1 149 ? 43.176 54.626 0.960 1.00 51.83 171 THR A O 1
ATOM 937 N N . ASN A 1 150 ? 42.880 55.729 -0.983 1.00 51.86 172 ASN A N 1
ATOM 938 C CA . ASN A 1 150 ? 41.728 54.886 -1.358 1.00 51.82 172 ASN A CA 1
ATOM 939 C C . ASN A 1 150 ? 41.947 54.268 -2.739 1.00 52.00 172 ASN A C 1
ATOM 940 O O . ASN A 1 150 ? 42.732 54.778 -3.530 1.00 51.23 172 ASN A O 1
ATOM 945 N N . ALA A 1 151 ? 41.253 53.169 -3.022 1.00 53.41 173 ALA A N 1
ATOM 946 C CA . ALA A 1 151 ? 41.516 52.387 -4.236 1.00 54.81 173 ALA A CA 1
ATOM 947 C C . ALA A 1 151 ? 41.408 53.158 -5.581 1.00 56.29 173 ALA A C 1
ATOM 948 O O . ALA A 1 151 ? 41.995 52.716 -6.590 1.00 56.38 173 ALA A O 1
ATOM 950 N N . THR A 1 152 ? 40.691 54.299 -5.594 1.00 56.48 174 THR A N 1
ATOM 951 C CA . THR A 1 152 ? 40.532 55.099 -6.831 1.00 57.07 174 THR A CA 1
ATOM 952 C C . THR A 1 152 ? 41.659 56.095 -7.030 1.00 57.72 174 THR A C 1
ATOM 953 O O . THR A 1 152 ? 41.805 56.670 -8.114 1.00 58.02 174 THR A O 1
ATOM 957 N N . PHE A 1 153 ? 42.444 56.331 -5.982 1.00 57.38 175 PHE A N 1
ATOM 958 C CA . PHE A 1 153 ? 43.521 57.292 -6.069 1.00 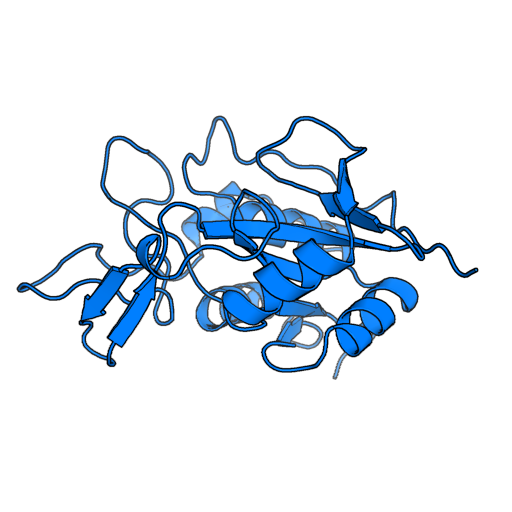56.40 175 PHE A CA 1
ATOM 959 C C . PHE A 1 153 ? 43.015 58.695 -6.428 1.00 57.31 175 PHE A C 1
ATOM 960 O O . PHE A 1 153 ? 43.751 59.503 -7.002 1.0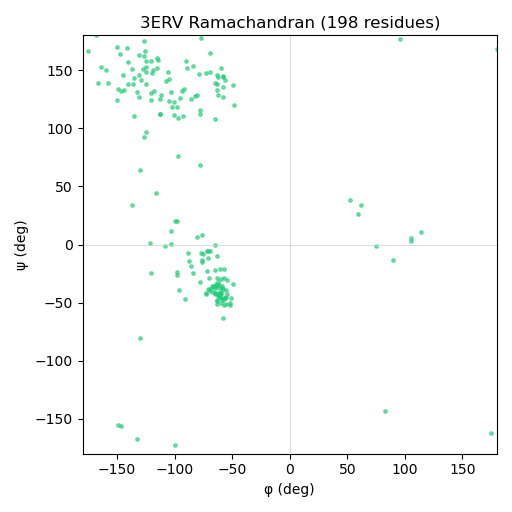0 56.27 175 PHE A O 1
ATOM 968 N N . ALA A 1 154 ? 41.759 58.975 -6.083 1.00 57.54 176 ALA A N 1
ATOM 969 C CA . ALA A 1 154 ? 41.206 60.318 -6.231 1.00 58.30 176 ALA A CA 1
ATOM 970 C C . ALA A 1 154 ? 40.341 60.605 -5.027 1.00 58.30 176 ALA A C 1
ATOM 971 O O . ALA A 1 154 ? 39.871 59.675 -4.349 1.00 57.26 176 ALA A O 1
ATOM 973 N N . PRO A 1 155 ? 40.139 61.899 -4.737 1.00 59.10 177 PRO A N 1
ATOM 974 C CA . PRO A 1 155 ? 39.340 62.284 -3.571 1.00 59.40 177 PRO A CA 1
ATOM 975 C C . PRO A 1 155 ? 37.925 61.686 -3.649 1.00 60.46 177 PRO A C 1
ATOM 976 O O . PRO A 1 155 ? 37.342 61.501 -4.751 1.00 60.41 177 PRO A O 1
ATOM 980 N N . LEU A 1 156 ? 37.385 61.320 -2.499 1.00 60.71 178 LEU A N 1
ATOM 981 C CA . LEU A 1 156 ? 36.100 60.686 -2.495 1.00 60.59 178 LEU A CA 1
ATOM 982 C C . LEU A 1 156 ? 35.121 61.705 -1.990 1.00 61.51 178 LEU A C 1
ATOM 983 O O . LEU A 1 156 ? 35.460 62.583 -1.175 1.00 60.72 178 LEU A O 1
ATOM 988 N N . ASP A 1 157 ? 33.904 61.591 -2.500 1.00 62.73 179 ASP A N 1
ATOM 989 C CA . ASP A 1 157 ? 32.780 62.312 -1.975 1.00 64.36 179 ASP A CA 1
ATOM 990 C C . ASP A 1 157 ? 32.617 61.960 -0.508 1.00 63.98 179 ASP A C 1
ATOM 991 O O . ASP A 1 157 ? 32.792 60.809 -0.113 1.00 63.48 179 ASP A O 1
ATOM 996 N N . GLU A 1 158 ? 32.220 62.944 0.279 1.00 64.23 180 GLU A N 1
ATOM 997 C CA . GLU A 1 158 ? 32.040 62.769 1.709 1.00 65.49 180 GLU A CA 1
ATOM 998 C C . GLU A 1 158 ? 31.115 61.638 2.096 1.00 65.12 180 GLU A C 1
ATOM 999 O O . GLU A 1 158 ? 31.277 61.049 3.156 1.00 64.95 180 GLU A O 1
ATOM 1005 N N . ASP A 1 159 ? 30.123 61.348 1.259 1.00 65.14 181 ASP A N 1
ATOM 1006 C CA . ASP A 1 159 ? 29.118 60.348 1.617 1.00 65.02 181 ASP A CA 1
ATOM 1007 C C . ASP A 1 159 ? 29.621 58.920 1.484 1.00 63.80 181 ASP A C 1
ATOM 1008 O O . ASP A 1 159 ? 28.975 57.987 1.985 1.00 63.60 181 ASP A O 1
ATOM 1013 N N . GLU A 1 160 ? 30.769 58.762 0.810 1.00 62.55 182 GLU A N 1
ATOM 1014 C CA . GLU A 1 160 ? 31.528 57.501 0.802 1.00 61.71 182 GLU A CA 1
ATOM 1015 C C . GLU A 1 160 ? 32.107 57.080 2.183 1.00 60.63 182 GLU A C 1
ATOM 1016 O O . GLU A 1 160 ? 32.370 55.913 2.396 1.00 59.42 182 GLU A O 1
ATOM 1022 N N . PHE A 1 161 ? 32.290 58.015 3.117 1.00 61.03 183 PHE A N 1
ATOM 1023 C CA . PHE A 1 161 ? 32.847 57.671 4.452 1.00 60.99 183 PHE A CA 1
ATOM 1024 C C . PHE A 1 161 ? 31.801 57.285 5.482 1.00 61.59 183 PHE A C 1
ATOM 1025 O O . PHE A 1 161 ? 30.641 57.695 5.376 1.00 61.58 183 PHE A O 1
ATOM 1033 N N . THR A 1 162 ? 32.204 56.456 6.444 1.00 62.16 184 THR A N 1
ATOM 1034 C CA . THR A 1 162 ? 31.436 56.243 7.675 1.00 63.80 184 THR A CA 1
ATOM 1035 C C . THR A 1 162 ? 32.267 56.760 8.850 1.00 64.07 184 THR A C 1
ATOM 1036 O O . THR A 1 162 ? 33.503 56.887 8.764 1.00 63.74 184 THR A O 1
ATOM 1040 N N . THR A 1 163 ? 31.599 57.022 9.960 1.00 64.03 185 THR A N 1
ATOM 1041 C CA . THR A 1 163 ? 32.303 57.291 11.187 1.00 64.52 185 THR A CA 1
ATOM 1042 C C . THR A 1 163 ? 32.029 56.116 12.120 1.00 63.96 185 THR A C 1
ATOM 1043 O O . THR A 1 163 ? 30.890 55.712 12.318 1.00 63.39 185 THR A O 1
ATOM 1047 N N . TRP A 1 164 ? 33.098 55.542 12.661 1.00 63.14 186 TRP A N 1
ATOM 1048 C CA . TRP A 1 164 ? 32.968 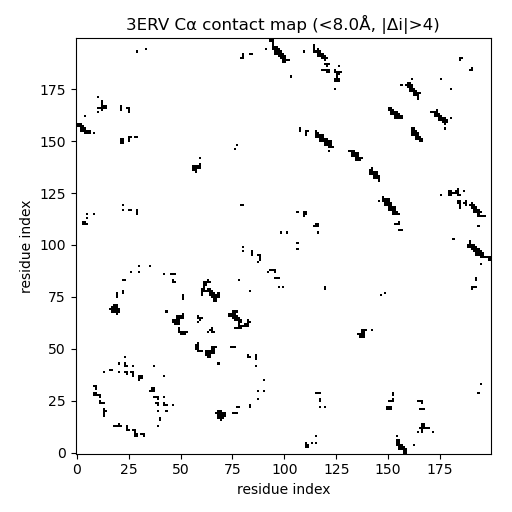54.480 13.622 1.00 62.16 186 TRP A CA 1
ATOM 1049 C C . TRP A 1 164 ? 33.274 55.086 14.951 1.00 62.13 186 TRP A C 1
ATOM 1050 O O . TRP A 1 164 ? 34.187 55.920 15.078 1.00 61.73 186 TRP A O 1
ATOM 1061 N N . GLU A 1 165 ? 32.532 54.639 15.950 1.00 62.53 187 GLU A N 1
ATOM 1062 C CA . GLU A 1 165 ? 32.836 54.973 17.341 1.00 63.24 187 GLU A CA 1
ATOM 1063 C C . GLU A 1 165 ? 33.666 53.857 17.943 1.00 62.19 187 GLU A C 1
ATOM 1064 O O . GLU A 1 165 ? 33.274 52.700 17.908 1.00 62.76 187 GLU A O 1
ATOM 1070 N N . THR A 1 166 ? 34.809 54.199 18.498 1.00 62.77 188 THR A N 1
ATOM 1071 C CA . THR A 1 166 ? 35.715 53.176 19.038 1.00 62.39 188 THR A CA 1
ATOM 1072 C C . THR A 1 166 ? 36.011 53.595 20.473 1.00 63.84 188 THR A C 1
ATOM 1073 O O . THR A 1 166 ? 35.587 54.689 20.883 1.00 63.86 188 THR A O 1
ATOM 1077 N N . ASN A 1 167 ? 36.742 52.768 21.227 1.00 64.20 189 ASN A N 1
ATOM 1078 C CA . ASN A 1 167 ? 37.143 53.145 22.579 1.00 65.48 189 ASN A CA 1
ATOM 1079 C C . ASN A 1 167 ? 38.087 54.348 22.596 1.00 66.22 189 ASN A C 1
ATOM 1080 O O . ASN A 1 167 ? 38.504 54.809 23.648 1.00 66.66 189 ASN A O 1
ATOM 1082 N N . ASN A 1 168 ? 38.421 54.882 21.435 1.00 67.10 190 ASN A N 1
ATOM 1083 C CA . ASN A 1 168 ? 39.404 55.957 21.398 1.00 67.89 190 ASN A CA 1
ATOM 1084 C C . ASN A 1 168 ? 38.985 57.054 20.471 1.00 67.30 190 ASN A C 1
ATOM 1085 O O . ASN A 1 168 ? 39.823 57.673 19.815 1.00 67.73 190 ASN A O 1
ATOM 1090 N N . GLY A 1 169 ? 37.683 57.291 20.407 1.00 66.27 191 GLY A N 1
ATOM 1091 C CA . GLY A 1 169 ? 37.158 58.383 19.613 1.00 65.35 191 GLY A CA 1
ATOM 1092 C C . GLY A 1 169 ? 36.718 57.927 18.235 1.00 64.58 191 GLY A C 1
ATOM 1093 O O . GLY A 1 169 ? 36.870 56.772 17.867 1.00 64.30 191 GLY A O 1
ATOM 1094 N N . ASP A 1 170 ? 36.172 58.864 17.479 1.00 63.45 192 ASP A N 1
ATOM 1095 C CA . ASP A 1 170 ? 35.608 58.572 16.171 1.00 62.46 192 ASP A CA 1
ATOM 1096 C C . ASP A 1 170 ? 36.709 58.445 15.161 1.00 60.13 192 ASP A C 1
ATOM 1097 O O . ASP A 1 170 ? 37.746 59.103 15.269 1.00 60.15 192 ASP A O 1
ATOM 1102 N N . VAL A 1 171 ? 36.496 57.570 14.200 1.00 58.05 193 VAL A N 1
ATOM 1103 C CA . VAL A 1 171 ? 37.426 57.478 13.110 1.00 57.63 193 VAL A CA 1
ATOM 1104 C C . VAL A 1 171 ? 36.651 57.367 11.808 1.00 56.88 193 VAL A C 1
ATOM 1105 O O . VAL A 1 171 ? 35.654 56.668 11.725 1.00 55.13 193 VAL A O 1
ATOM 1109 N N . SER A 1 172 ? 37.129 58.083 10.800 1.00 57.00 194 SER A N 1
ATOM 1110 C CA . SER A 1 172 ? 36.550 58.005 9.475 1.00 58.25 194 SER A CA 1
ATOM 1111 C C . SER A 1 172 ? 37.148 56.856 8.675 1.00 57.34 194 SER A C 1
ATOM 1112 O O . SER A 1 172 ? 38.380 56.739 8.562 1.00 58.40 194 SER A O 1
ATOM 1115 N N . ILE A 1 173 ? 36.261 55.988 8.179 1.00 55.75 195 ILE A N 1
ATOM 1116 C CA . ILE A 1 173 ? 36.627 54.847 7.376 1.00 54.11 195 ILE A CA 1
ATOM 1117 C C . ILE A 1 173 ? 35.874 54.848 6.036 1.00 54.14 195 ILE A C 1
ATOM 1118 O O . ILE A 1 173 ? 34.810 55.457 5.897 1.00 54.26 195 ILE A O 1
ATOM 1123 N N . THR A 1 174 ? 36.478 54.240 5.033 1.00 52.97 196 THR A N 1
ATOM 1124 C CA . THR A 1 174 ? 35.815 53.984 3.792 1.00 53.52 196 THR A CA 1
ATOM 1125 C C . THR A 1 174 ? 36.244 52.601 3.337 1.00 53.94 196 THR A C 1
ATOM 1126 O O . THR A 1 174 ? 37.424 52.292 3.413 1.00 52.87 196 THR A O 1
ATOM 1130 N N . TYR A 1 175 ? 35.306 51.796 2.824 1.00 54.47 197 TYR A N 1
ATOM 1131 C CA . TYR A 1 175 ? 35.654 50.444 2.384 1.00 56.06 197 TYR A CA 1
ATOM 1132 C C . TYR A 1 175 ? 36.388 50.443 1.053 1.00 55.47 197 TYR A C 1
ATOM 1133 O O . TYR A 1 175 ? 36.617 49.409 0.455 1.00 56.95 197 TYR A O 1
ATOM 1142 N N . ASN A 1 176 ? 36.738 51.630 0.612 1.00 54.35 198 ASN A N 1
ATOM 1143 C CA . ASN A 1 176 ? 37.639 51.886 -0.496 1.00 54.65 198 ASN A CA 1
ATOM 1144 C C . ASN A 1 176 ? 39.106 51.954 0.006 1.00 52.77 198 ASN A C 1
ATOM 1145 O O . ASN A 1 176 ? 40.010 52.151 -0.792 1.00 52.08 198 ASN A O 1
ATOM 1150 N N . GLU A 1 177 ? 39.314 51.926 1.328 1.00 51.30 199 GLU A N 1
ATOM 1151 C CA . GLU A 1 177 ? 40.677 52.099 1.893 1.00 51.10 199 GLU A CA 1
ATOM 1152 C C . GLU A 1 177 ? 41.653 51.172 1.189 1.00 49.54 199 GLU A C 1
ATOM 1153 O O . GLU A 1 177 ? 41.357 49.998 0.972 1.00 49.12 199 GLU A O 1
ATOM 1159 N N . HIS A 1 178 ? 42.821 51.702 0.871 1.00 49.15 200 HIS A N 1
ATOM 1160 C CA . HIS A 1 178 ? 43.841 50.960 0.186 1.00 48.90 200 HIS A CA 1
ATOM 1161 C C . HIS A 1 178 ? 45.262 51.398 0.606 1.00 48.67 200 HIS A C 1
ATOM 1162 O O . HIS A 1 178 ? 45.478 52.479 1.205 1.00 49.15 200 HIS A O 1
ATOM 1169 N N . CYS A 1 179 ? 46.255 50.572 0.299 1.00 47.70 201 CYS A N 1
ATOM 1170 C CA . CYS A 1 179 ? 47.619 50.915 0.710 1.00 45.19 201 CYS A CA 1
ATOM 1171 C C . CYS A 1 179 ? 48.565 50.467 -0.361 1.00 44.54 201 CYS A C 1
ATOM 1172 O O . CYS A 1 179 ? 48.475 49.352 -0.843 1.00 44.68 201 CYS A O 1
ATOM 1175 N N . VAL A 1 180 ? 49.475 51.351 -0.736 1.00 44.55 202 VAL A N 1
ATOM 1176 C CA . VAL A 1 180 ? 50.397 51.111 -1.853 1.00 43.33 202 VAL A CA 1
ATOM 1177 C C . VAL A 1 180 ? 51.782 51.682 -1.489 1.00 42.59 202 VAL A C 1
ATOM 1178 O O . VAL A 1 180 ? 51.944 52.392 -0.496 1.00 41.85 202 VAL A O 1
ATOM 1182 N N . VAL A 1 181 ? 52.780 51.357 -2.296 1.00 42.61 203 VAL A N 1
ATOM 1183 C CA . VAL A 1 181 ? 54.120 51.903 -2.136 1.00 42.73 203 VAL A CA 1
ATOM 1184 C C . VAL A 1 181 ? 54.333 52.936 -3.210 1.00 44.65 203 VAL A C 1
ATOM 1185 O O . VAL A 1 181 ? 54.195 52.611 -4.402 1.00 46.21 203 VAL A O 1
ATOM 1189 N N . LEU A 1 182 ? 54.663 54.153 -2.782 1.00 45.29 204 LEU A N 1
ATOM 1190 C CA . LEU A 1 182 ? 55.093 55.233 -3.667 1.00 46.71 204 LEU A CA 1
ATOM 1191 C C . LEU A 1 182 ? 56.541 55.028 -4.080 1.00 47.58 204 LEU A C 1
ATOM 1192 O O . LEU A 1 182 ? 57.463 55.042 -3.242 1.00 48.43 204 LEU A O 1
ATOM 1197 N N . ILE A 1 183 ? 56.762 54.812 -5.363 1.00 46.90 205 ILE A N 1
ATOM 1198 C CA . ILE A 1 183 ? 58.088 54.509 -5.790 1.00 47.77 205 ILE A CA 1
ATOM 1199 C C . ILE A 1 183 ? 58.629 55.495 -6.819 1.00 49.19 205 ILE A C 1
ATOM 1200 O O . ILE A 1 183 ? 59.767 55.341 -7.293 1.00 49.39 205 ILE A O 1
ATOM 1205 N N . GLY A 1 184 ? 57.839 56.501 -7.166 1.00 49.76 206 GLY A N 1
ATOM 1206 C CA . GLY A 1 184 ? 58.286 57.429 -8.203 1.00 52.02 206 GLY A CA 1
ATOM 1207 C C . GLY A 1 184 ? 57.304 58.542 -8.527 1.00 53.43 206 GLY A C 1
ATOM 1208 O O . GLY A 1 184 ? 56.154 58.511 -8.092 1.00 53.31 206 GLY A O 1
ATOM 1209 N N . TYR A 1 185 ? 57.763 59.532 -9.286 1.00 55.66 207 TYR A N 1
ATOM 1210 C CA . TYR A 1 185 ? 56.900 60.650 -9.697 1.00 57.72 207 TYR A CA 1
ATOM 1211 C C . TYR A 1 185 ? 57.457 61.369 -10.918 1.00 59.21 207 TYR A C 1
ATOM 1212 O O . TYR A 1 185 ? 58.671 61.401 -11.145 1.00 58.95 207 TYR A O 1
ATOM 1221 N N . ASP A 1 186 ? 56.556 61.933 -11.715 1.00 61.42 208 ASP A N 1
ATOM 1222 C CA . ASP A 1 186 ? 56.954 62.954 -12.698 1.00 63.16 208 ASP A CA 1
ATOM 1223 C C . ASP A 1 186 ? 55.988 64.145 -12.601 1.00 64.36 208 ASP A C 1
ATOM 1224 O O . ASP A 1 186 ? 55.230 64.259 -11.634 1.00 63.94 208 ASP A O 1
ATOM 1229 N N . GLN A 1 187 ? 56.031 65.048 -13.574 1.00 65.67 209 GLN A N 1
ATOM 1230 C CA . GLN A 1 187 ? 55.242 66.263 -13.464 1.00 66.86 209 GLN A CA 1
ATOM 1231 C C . GLN A 1 187 ? 53.745 65.926 -13.424 1.00 66.15 209 GLN A C 1
ATOM 1232 O O . GLN A 1 187 ? 52.972 66.481 -12.643 1.00 66.07 209 GLN A O 1
ATOM 1238 N N . GLU A 1 188 ? 53.349 64.981 -14.256 1.00 66.12 210 GLU A N 1
ATOM 1239 C CA . GLU A 1 188 ? 51.962 64.653 -14.380 1.00 66.14 210 GLU A CA 1
ATOM 1240 C C . GLU A 1 188 ? 51.528 63.440 -13.552 1.00 65.83 210 GLU A C 1
ATOM 1241 O O . GLU A 1 188 ? 50.337 63.308 -13.238 1.00 66.25 210 GLU A O 1
ATOM 1243 N N . SER A 1 189 ? 52.463 62.548 -13.223 1.00 64.07 211 SER A N 1
ATOM 1244 C CA . SER A 1 189 ? 52.094 61.253 -12.590 1.00 62.55 211 SER A CA 1
ATOM 1245 C C . SER A 1 189 ? 52.810 60.918 -11.276 1.00 60.34 211 SER A C 1
ATOM 1246 O O . SER A 1 189 ? 53.835 61.495 -10.960 1.00 59.31 211 SER A O 1
ATOM 1249 N N . VAL A 1 190 ? 52.249 59.980 -10.512 1.00 59.20 212 VAL A N 1
ATOM 1250 C CA . VAL A 1 190 ? 53.064 59.230 -9.548 1.00 57.23 212 VAL A CA 1
ATOM 1251 C C . VAL A 1 190 ? 53.094 57.787 -10.006 1.00 57.36 212 VAL A C 1
ATOM 1252 O O . VAL A 1 190 ? 52.228 57.356 -10.785 1.00 56.48 212 VAL A O 1
ATOM 1256 N N . TYR A 1 191 ? 54.109 57.062 -9.525 1.00 56.10 213 TYR A N 1
ATOM 1257 C CA . TYR A 1 191 ? 54.326 55.672 -9.881 1.00 55.54 213 TYR A CA 1
ATOM 1258 C C . TYR A 1 191 ? 54.273 54.825 -8.599 1.00 53.83 213 TYR A C 1
ATOM 1259 O O . TYR A 1 191 ? 54.923 55.160 -7.598 1.00 52.90 213 TYR A O 1
ATOM 1268 N N . ILE A 1 192 ? 53.488 53.752 -8.612 1.00 52.35 214 ILE A N 1
ATOM 1269 C CA . ILE A 1 192 ? 53.312 52.979 -7.397 1.00 51.08 214 ILE A CA 1
ATOM 1270 C C . ILE A 1 192 ? 53.515 51.482 -7.602 1.00 50.59 214 ILE A C 1
ATOM 1271 O O . ILE A 1 192 ? 53.489 50.981 -8.739 1.00 50.23 214 ILE A O 1
ATOM 1276 N N . ARG A 1 193 ? 53.720 50.781 -6.481 1.00 49.50 215 ARG A N 1
ATOM 1277 C CA . ARG A 1 193 ? 53.489 49.325 -6.383 1.00 48.64 215 ARG A CA 1
ATOM 1278 C C . ARG A 1 193 ? 52.154 49.120 -5.661 1.00 48.23 215 ARG A C 1
ATOM 1279 O O . ARG A 1 193 ? 51.976 49.538 -4.507 1.00 47.62 215 ARG A O 1
ATOM 1287 N N . ASP A 1 194 ? 51.208 48.497 -6.350 1.00 47.99 216 ASP A N 1
ATOM 1288 C CA . ASP A 1 194 ? 49.888 48.250 -5.800 1.00 48.26 216 ASP A CA 1
ATOM 1289 C C . ASP A 1 194 ? 49.689 46.742 -5.597 1.00 47.90 216 ASP A C 1
ATOM 1290 O O . ASP A 1 194 ? 49.604 45.991 -6.591 1.00 48.40 216 ASP A O 1
ATOM 1295 N N . PRO A 1 195 ? 49.608 46.294 -4.319 1.00 47.18 217 PRO A N 1
ATOM 1296 C CA . PRO A 1 195 ? 49.542 44.865 -3.992 1.00 47.20 217 PRO A CA 1
ATOM 1297 C C . PRO A 1 195 ? 48.291 44.160 -4.540 1.00 48.66 217 PRO A C 1
ATOM 1298 O O . PRO A 1 195 ? 48.222 42.936 -4.509 1.00 48.44 217 PRO A O 1
ATOM 1302 N N . LEU A 1 196 ? 47.330 44.929 -5.048 1.00 50.60 218 LEU A N 1
ATOM 1303 C CA . LEU A 1 196 ? 46.181 44.372 -5.747 1.00 53.69 218 LEU A CA 1
ATOM 1304 C C . LEU A 1 196 ? 46.229 44.481 -7.277 1.00 55.37 218 LEU A C 1
ATOM 1305 O O . LEU A 1 196 ? 45.287 44.073 -7.939 1.00 56.60 218 LEU A O 1
ATOM 1310 N N . LYS A 1 197 ? 47.276 45.045 -7.854 1.00 56.91 219 LYS A N 1
ATOM 1311 C CA . LYS A 1 197 ? 47.329 45.126 -9.316 1.00 59.19 219 LYS A CA 1
ATOM 1312 C C . LYS A 1 197 ? 48.534 44.400 -9.865 1.00 60.92 219 LYS A C 1
ATOM 1313 O O . LYS A 1 197 ? 49.676 44.696 -9.511 1.00 61.03 219 LYS A O 1
ATOM 1319 N N . ASP A 1 198 ? 48.282 43.463 -10.762 1.00 63.14 220 ASP A N 1
ATOM 1320 C CA . ASP A 1 198 ? 49.337 42.579 -11.250 1.00 65.45 220 ASP A CA 1
ATOM 1321 C C . ASP A 1 198 ? 50.251 43.224 -12.293 1.00 66.21 220 ASP A C 1
ATOM 1322 O O . ASP A 1 198 ? 50.250 42.820 -13.462 1.00 66.76 220 ASP A O 1
ATOM 1327 N N . SER A 1 199 ? 51.053 44.199 -11.869 1.00 66.47 221 SER A N 1
ATOM 1328 C CA . SER A 1 199 ? 51.880 44.945 -12.822 1.00 66.98 221 SER A CA 1
ATOM 1329 C C . SER A 1 199 ? 52.971 45.802 -12.169 1.00 66.45 221 SER A C 1
ATOM 1330 O O . SER A 1 199 ? 52.729 46.472 -11.149 1.00 66.10 221 SER A O 1
ATOM 1333 N N . LEU A 1 200 ? 54.153 45.786 -12.784 1.00 65.82 222 LEU A N 1
ATOM 1334 C CA . LEU A 1 200 ? 55.257 46.653 -12.405 1.00 65.71 222 LEU A CA 1
ATOM 1335 C C . LEU A 1 200 ? 55.054 48.061 -12.870 1.00 65.88 222 LEU A C 1
ATOM 1336 O O . LEU A 1 200 ? 55.832 48.942 -12.544 1.00 65.48 222 LEU A O 1
ATOM 1341 N N . ASP A 1 201 ? 54.028 48.286 -13.670 1.00 66.47 223 ASP A N 1
ATOM 1342 C CA . ASP A 1 201 ? 53.894 49.592 -14.287 1.00 67.33 223 ASP A CA 1
ATOM 1343 C C . ASP A 1 201 ? 52.547 50.142 -13.951 1.00 66.68 223 ASP A C 1
ATOM 1344 O O . ASP A 1 201 ? 51.565 49.798 -14.586 1.00 67.13 223 ASP A O 1
ATOM 1349 N N . VAL A 1 202 ? 52.491 50.971 -12.922 1.00 65.33 224 VAL A N 1
ATOM 1350 C CA . VAL A 1 202 ? 51.226 51.522 -12.488 1.00 64.16 224 VAL A CA 1
ATOM 1351 C C . VAL A 1 202 ? 51.453 52.996 -12.244 1.00 64.39 224 VAL A C 1
ATOM 1352 O O . VAL A 1 202 ? 52.176 53.382 -11.316 1.00 64.76 224 VAL A O 1
ATOM 1356 N N . LYS A 1 203 ? 50.881 53.843 -13.085 1.00 64.27 225 LYS A N 1
ATOM 1357 C CA . LYS A 1 203 ? 50.978 55.270 -12.807 1.00 64.30 225 LYS A CA 1
ATOM 1358 C C . LYS A 1 203 ? 49.620 55.868 -12.767 1.00 64.08 225 LYS A C 1
ATOM 1359 O O . LYS A 1 203 ? 48.722 55.384 -13.428 1.00 64.40 225 LYS A O 1
ATOM 1365 N N . VAL A 1 204 ? 49.458 56.893 -11.948 1.00 64.25 226 VAL A N 1
ATOM 1366 C CA . VAL A 1 204 ? 48.162 57.485 -11.758 1.00 64.18 226 VAL A CA 1
ATOM 1367 C C . VAL A 1 204 ? 48.397 58.973 -11.761 1.00 64.18 226 VAL A C 1
ATOM 1368 O O . VAL A 1 204 ? 49.492 59.410 -11.431 1.00 64.06 226 VAL A O 1
ATOM 1372 N N . PRO A 1 205 ? 47.379 59.746 -12.192 1.00 64.50 227 PRO A N 1
ATOM 1373 C CA . PRO A 1 205 ? 47.367 61.209 -12.158 1.00 64.25 227 PRO A CA 1
ATOM 1374 C C . PRO A 1 205 ? 47.796 61.746 -10.801 1.00 64.08 227 PRO A C 1
ATOM 1375 O O . PRO A 1 205 ? 47.141 61.489 -9.778 1.00 63.37 227 PRO A O 1
ATOM 1379 N N . ARG A 1 206 ? 48.870 62.520 -10.824 1.00 63.54 228 ARG A N 1
ATOM 1380 C CA . ARG A 1 206 ? 49.501 63.011 -9.619 1.00 64.33 228 ARG A CA 1
ATOM 1381 C C . ARG A 1 206 ? 48.582 63.811 -8.697 1.00 64.55 228 ARG A C 1
ATOM 1382 O O . ARG A 1 206 ? 48.492 63.534 -7.478 1.00 64.58 228 ARG A O 1
ATOM 1390 N N . GLU A 1 207 ? 47.904 64.809 -9.254 1.00 64.24 229 GLU A N 1
ATOM 1391 C CA . GLU A 1 207 ? 47.192 65.751 -8.403 1.00 64.57 229 GLU A CA 1
ATOM 1392 C C . GLU A 1 207 ? 46.082 65.084 -7.614 1.00 62.95 229 GLU A C 1
ATOM 1393 O O . GLU A 1 207 ? 45.961 65.308 -6.410 1.00 63.13 229 GLU A O 1
ATOM 1399 N N . LYS A 1 208 ? 45.277 64.285 -8.295 1.00 61.83 230 LYS A N 1
ATOM 1400 C CA . LYS A 1 208 ? 44.184 63.541 -7.672 1.00 61.74 230 LYS A CA 1
ATOM 1401 C C . LYS A 1 208 ? 44.718 62.572 -6.594 1.00 61.59 230 LYS A C 1
ATOM 1402 O O . LYS A 1 208 ? 44.141 62.424 -5.507 1.00 61.09 230 LYS A O 1
ATOM 1408 N N . PHE A 1 209 ? 45.827 61.914 -6.932 1.00 61.26 231 PHE A N 1
ATOM 1409 C CA . PHE A 1 209 ? 46.576 61.069 -6.008 1.00 60.49 231 PHE A CA 1
ATOM 1410 C C . PHE A 1 209 ? 46.904 61.784 -4.711 1.00 60.14 231 PHE A C 1
ATOM 1411 O O . PHE A 1 209 ? 46.642 61.269 -3.609 1.00 60.37 231 PHE A O 1
ATOM 1419 N N . GLU A 1 210 ? 47.459 62.980 -4.829 1.00 59.67 232 GLU A N 1
ATOM 1420 C CA . GLU A 1 210 ? 47.884 63.701 -3.647 1.00 59.24 232 GLU A CA 1
ATOM 1421 C C . GLU A 1 210 ? 46.706 64.085 -2.780 1.00 58.82 232 GLU A C 1
ATOM 1422 O O . GLU A 1 210 ? 46.802 64.106 -1.543 1.00 58.62 232 GLU A O 1
ATOM 1428 N N . GLN A 1 211 ? 45.594 64.416 -3.437 1.00 58.71 233 GLN A N 1
ATOM 1429 C CA . GLN A 1 211 ? 44.397 64.898 -2.737 1.00 57.52 233 GLN A CA 1
ATOM 1430 C C . GLN A 1 211 ? 43.710 63.754 -1.999 1.00 56.51 233 GLN A C 1
ATOM 1431 O O . GLN A 1 211 ? 43.254 63.910 -0.851 1.00 56.66 233 GLN A O 1
ATOM 1437 N N . ALA A 1 212 ? 43.637 62.609 -2.669 1.00 55.20 234 ALA A N 1
ATOM 1438 C CA . ALA A 1 212 ? 43.168 61.364 -2.046 1.00 55.18 234 ALA A CA 1
ATOM 1439 C C . ALA A 1 212 ? 44.002 61.013 -0.789 1.00 54.56 234 ALA A C 1
ATOM 1440 O O . ALA A 1 212 ? 43.447 60.676 0.259 1.00 54.46 234 ALA A O 1
ATOM 1442 N N . TRP A 1 213 ? 45.327 61.113 -0.923 1.00 54.63 235 TRP A N 1
ATOM 1443 C CA . TRP A 1 213 ? 46.299 60.824 0.174 1.00 54.29 235 TRP A CA 1
ATOM 1444 C C . TRP A 1 213 ? 46.063 61.742 1.369 1.00 54.45 235 TRP A C 1
ATOM 1445 O O . TRP A 1 213 ? 45.954 61.283 2.518 1.00 53.42 235 TRP A O 1
ATOM 1456 N N . VAL A 1 214 ? 45.976 63.045 1.086 1.00 54.50 236 VAL A N 1
ATOM 1457 C CA . VAL A 1 214 ? 45.689 64.041 2.136 1.00 54.74 236 VAL A CA 1
ATOM 1458 C C . VAL A 1 214 ? 44.323 63.778 2.803 1.00 54.57 236 VAL A C 1
ATOM 1459 O O . VAL A 1 214 ? 44.175 63.845 4.029 1.00 55.35 236 VAL A O 1
ATOM 1463 N N . GLN A 1 215 ? 43.334 63.457 1.975 1.00 54.75 237 GLN A N 1
ATOM 1464 C CA . GLN A 1 215 ? 41.996 63.097 2.452 1.00 54.31 237 GLN A CA 1
ATOM 1465 C C . GLN A 1 215 ? 41.959 61.907 3.402 1.00 54.79 237 GLN A C 1
ATOM 1466 O O . GLN A 1 215 ? 41.175 61.928 4.346 1.00 55.43 237 GLN A O 1
ATOM 1472 N N . MET A 1 216 ? 42.784 60.879 3.161 1.00 53.48 238 MET A N 1
ATOM 1473 C CA . MET A 1 216 ? 42.897 59.767 4.112 1.0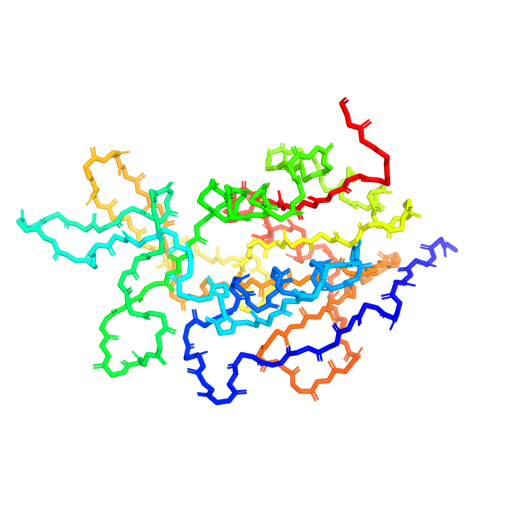0 52.34 238 MET A CA 1
ATOM 1474 C C . MET A 1 216 ? 43.796 60.030 5.314 1.00 51.77 238 MET A C 1
ATOM 1475 O O . MET A 1 216 ? 44.039 59.121 6.094 1.00 51.65 238 MET A O 1
ATOM 1480 N N . GLY A 1 217 ? 44.301 61.253 5.486 1.00 51.49 239 GLY A N 1
ATOM 1481 C CA . GLY A 1 217 ? 44.968 61.577 6.729 1.00 49.92 239 GLY A CA 1
ATOM 1482 C C . GLY A 1 217 ? 46.453 61.836 6.544 1.00 50.03 239 GLY A C 1
ATOM 1483 O O . GLY A 1 217 ? 47.200 61.906 7.517 1.00 49.36 239 GLY A O 1
ATOM 1484 N N . SER A 1 218 ? 46.885 61.960 5.298 1.00 49.47 240 SER A N 1
ATOM 1485 C CA . SER A 1 218 ? 48.316 62.119 4.997 1.00 49.33 240 SER A CA 1
ATOM 1486 C C . SER A 1 218 ? 49.207 61.027 5.652 1.00 48.52 240 SER A C 1
ATOM 1487 O O . SER A 1 218 ? 50.307 61.323 6.123 1.00 48.33 240 SER A O 1
ATOM 1490 N N . GLN A 1 219 ? 48.715 59.788 5.694 1.00 47.98 241 GLN A N 1
ATOM 1491 C CA . GLN A 1 219 ? 49.402 58.726 6.416 1.00 47.92 241 GLN A CA 1
ATOM 1492 C C . GLN A 1 219 ? 50.521 58.114 5.562 1.00 47.38 241 GLN A C 1
ATOM 1493 O O . GLN A 1 219 ? 50.280 57.711 4.415 1.00 46.75 241 GLN A O 1
ATOM 1499 N N . ALA A 1 220 ? 51.735 58.050 6.115 1.00 46.49 242 ALA A N 1
ATOM 1500 C CA . ALA A 1 220 ? 52.885 57.541 5.339 1.00 46.80 242 ALA A CA 1
ATOM 1501 C C . ALA A 1 220 ? 54.003 57.046 6.201 1.00 47.06 242 ALA A C 1
ATOM 1502 O O . ALA A 1 220 ? 54.309 57.638 7.216 1.00 48.22 242 ALA A O 1
ATOM 1504 N N . ILE A 1 221 ? 54.601 55.930 5.795 1.00 47.49 243 ILE A N 1
ATOM 1505 C CA . ILE A 1 221 ? 55.708 55.311 6.529 1.00 47.59 243 ILE A CA 1
ATOM 1506 C C . ILE A 1 221 ? 56.893 55.148 5.558 1.00 47.17 243 ILE A C 1
ATOM 1507 O O . ILE A 1 221 ? 56.723 54.727 4.412 1.00 45.44 243 ILE A O 1
ATOM 1512 N N . SER A 1 222 ? 58.095 55.433 6.024 1.00 46.68 244 SER A N 1
ATOM 1513 C CA . SER A 1 222 ? 59.266 55.132 5.208 1.00 47.23 244 SER A CA 1
ATOM 1514 C C . SER A 1 222 ? 60.430 54.735 6.109 1.00 47.61 244 SER A C 1
ATOM 1515 O O . SER A 1 222 ? 60.218 54.269 7.244 1.00 46.98 244 SER A O 1
ATOM 1518 N N . TYR A 1 223 ? 61.653 54.899 5.617 1.00 47.27 245 TYR A N 1
ATOM 1519 C CA . TYR A 1 223 ? 62.808 54.715 6.469 1.00 48.67 245 TYR A CA 1
ATOM 1520 C C . TYR A 1 223 ? 63.918 55.644 5.947 1.00 50.56 245 TYR A C 1
ATOM 1521 O O . TYR A 1 223 ? 63.810 56.223 4.855 1.00 50.07 245 TYR A O 1
ATOM 1530 N N . VAL A 1 224 ? 64.997 55.777 6.715 1.00 52.71 246 VAL A N 1
ATOM 1531 C CA . VAL A 1 224 ? 66.129 56.567 6.251 1.00 55.51 246 VAL A CA 1
ATOM 1532 C C . VAL A 1 224 ? 67.392 55.704 6.038 1.00 57.95 246 VAL A C 1
ATOM 1533 O O . VAL A 1 224 ? 67.577 54.651 6.684 1.00 58.17 246 VAL A O 1
ATOM 1537 N N . LYS A 1 225 ? 68.250 56.140 5.123 1.00 60.88 247 LYS A N 1
ATOM 1538 C CA . LYS A 1 225 ? 69.490 55.397 4.797 1.00 64.05 247 LYS A CA 1
ATOM 1539 C C . LYS A 1 225 ? 70.355 55.002 5.992 1.00 65.57 247 LYS A C 1
ATOM 1540 O O . LYS A 1 225 ? 70.821 53.856 6.081 1.00 65.93 247 LYS A O 1
ATOM 1546 N N . ARG A 1 226 ? 70.579 55.942 6.914 1.00 67.91 248 ARG A N 1
ATOM 1547 C CA . ARG A 1 226 ? 71.501 55.689 8.028 1.00 69.54 248 ARG A CA 1
ATOM 1548 C C . ARG A 1 226 ? 70.854 55.777 9.402 1.00 70.83 248 ARG A C 1
ATOM 1549 O O . ARG A 1 226 ? 69.960 56.592 9.610 1.00 70.82 248 ARG A O 1
ATOM 1551 N N . SER A 1 227 ? 71.356 54.962 10.339 1.00 72.67 249 SER A N 1
ATOM 1552 C CA . SER A 1 227 ? 70.803 54.834 11.707 1.00 74.21 249 SER A CA 1
ATOM 1553 C C . SER A 1 227 ? 70.725 56.148 12.470 1.00 75.57 249 SER A C 1
ATOM 1554 O O . SER A 1 227 ? 71.642 56.977 12.385 1.00 76.29 249 SER A O 1
ATOM 1556 N N . LYS A 1 228 ? 69.646 56.318 13.241 1.00 76.54 250 LYS A N 1
ATOM 1557 C CA . LYS A 1 228 ? 69.306 57.615 13.846 1.00 77.53 250 LYS A CA 1
ATOM 1558 C C . LYS A 1 228 ? 69.607 57.729 15.353 1.00 78.13 250 LYS A C 1
ATOM 1559 O O . LYS A 1 228 ? 70.703 57.394 15.816 1.00 78.44 250 LYS A O 1
#

Organism: Bacillus anthracis (NCBI:txid1392)

Nearest PDB structures (foldseek):
  3erv-assembly1_A  TM=1.005E+00  e=4.674E-46  Bacillus anthracis
  3k8u-assembly1_A  TM=7.470E-01  e=1.425E-03  Streptococcus mutans
  5xe8-assembly1_C  TM=7.018E-01  e=2.652E-02  Streptococcus mutans UA159
  6lvs-assembly1_A  TM=4.760E-01  e=4.347E-01  Homo sapiens
  7zju-assembly2_C  TM=4.077E-01  e=1.651E+00  Homo sapiens

B-factor: mean 53.32, std 9.88, range [30.41, 90.94]

CATH classification: 3.90.70.10

Secondary structure (DSSP, 8-state):
---EE-TTS-----TTT-TT-HHHHHHHHHHHHTT----HHHHHHHS-EE-SEETTEEPPTTTSEEB-SS-TTS-B----HHHHHHHHHHH-TTTEEE-TTS-HHHHHHHHHTT--EEEEEETTSS---GGG-EEEEEBTEEEEE-TTEEEEEEEEE-SSEEEEE-TTS--S--EEEHHHHHHHHHHTT--EEEE-SS--

Foldseek 3Di:
DDWFFLLPQDAAACPDFWPQQQLLQQLQSQLVQLPDPDHSVVSQVVQDEDECADPRAGDDLARTFYHDRGDPVTDGAGHFQNSSQVSSCVRVVFWKDKCFPPAVVVQQVCLVVPKKKKAKFFQVLAADDPVQWDWGQHPVGIDIGHSRIGIWIFGIDDPQWTFIRGSNDDDSGDIDGPPRNRNRRVNNRVTMMITDDDGD

Radius of gyration: 15.87 Å; Cα contacts (8 Å, |Δi|>4): 456; chains: 1; bounding box: 42×34×39 Å